Protein AF-A0A7X7X839-F1 (afdb_monomer_lite)

Radius of gyration: 22.7 Å; chains: 1; bounding box: 60×38×80 Å

Structure (mmCIF, N/CA/C/O backbone):
data_AF-A0A7X7X839-F1
#
_entry.id   AF-A0A7X7X839-F1
#
loop_
_atom_site.group_PDB
_atom_site.id
_atom_site.type_symbol
_atom_site.label_atom_id
_atom_site.label_alt_id
_atom_site.label_comp_id
_atom_site.label_asym_id
_atom_site.label_entity_id
_atom_site.label_seq_id
_atom_site.pdbx_PDB_ins_code
_atom_site.Cartn_x
_atom_site.Cartn_y
_atom_site.Cartn_z
_atom_site.occupancy
_atom_site.B_iso_or_equiv
_atom_site.auth_seq_id
_atom_site.auth_comp_id
_atom_site.auth_asym_id
_atom_site.auth_atom_id
_atom_site.pdbx_PDB_model_num
ATOM 1 N N . MET A 1 1 ? -21.151 21.985 55.158 1.00 54.56 1 MET A N 1
ATOM 2 C CA . MET A 1 1 ? -21.438 21.441 53.816 1.00 54.56 1 MET A CA 1
ATOM 3 C C . MET A 1 1 ? -21.707 19.957 53.987 1.00 54.56 1 MET A C 1
ATOM 5 O O . MET A 1 1 ? -20.803 19.282 54.466 1.00 54.56 1 MET A O 1
ATOM 9 N N . PRO A 1 2 ? -22.933 19.464 53.760 1.00 55.66 2 PRO A N 1
ATOM 10 C CA . PRO A 1 2 ? -23.197 18.037 53.874 1.00 55.66 2 PRO A CA 1
ATOM 11 C C . PRO A 1 2 ? -22.513 17.301 52.715 1.00 55.66 2 PRO A C 1
ATOM 13 O O . PRO A 1 2 ? -22.607 17.727 51.566 1.00 55.66 2 PRO A O 1
ATOM 16 N N . LEU A 1 3 ? -21.781 16.240 53.054 1.00 50.91 3 LEU A N 1
ATOM 17 C CA . LEU A 1 3 ? -21.187 15.308 52.102 1.00 50.91 3 LEU A CA 1
ATOM 18 C C . LEU A 1 3 ? -22.322 14.580 51.374 1.00 50.91 3 LEU A C 1
ATOM 20 O O . LEU A 1 3 ? -23.197 14.001 52.017 1.00 50.91 3 LEU A O 1
ATOM 24 N N . ASP A 1 4 ? -22.314 14.662 50.048 1.00 63.94 4 ASP A N 1
ATOM 25 C CA . ASP A 1 4 ? -23.234 13.957 49.161 1.00 63.94 4 ASP A CA 1
ATOM 26 C C . ASP A 1 4 ? -23.048 12.439 49.332 1.00 63.94 4 ASP A C 1
ATOM 28 O O . ASP A 1 4 ? -21.993 11.885 49.027 1.00 63.94 4 ASP A O 1
ATOM 32 N N . LEU A 1 5 ? -24.072 11.791 49.889 1.00 57.56 5 LEU A N 1
ATOM 33 C CA . LEU A 1 5 ? -24.164 10.347 50.120 1.00 57.56 5 LEU A CA 1
ATOM 34 C C . LEU A 1 5 ? -25.050 9.682 49.055 1.00 57.56 5 LEU A C 1
ATOM 36 O O . LEU A 1 5 ? -25.864 8.809 49.363 1.00 57.56 5 LEU A O 1
ATOM 40 N N . SER A 1 6 ? -24.915 10.096 47.795 1.00 64.06 6 SER A N 1
ATOM 41 C CA . SER A 1 6 ? -25.508 9.373 46.673 1.00 64.06 6 SER A CA 1
ATOM 42 C C . SER A 1 6 ? -24.949 7.937 46.616 1.00 64.06 6 SER A C 1
ATOM 44 O O . SER A 1 6 ? -23.733 7.744 46.705 1.00 64.06 6 SER A O 1
ATOM 46 N N . PRO A 1 7 ? -25.802 6.899 46.507 1.00 55.69 7 PRO A N 1
ATOM 47 C CA . PRO A 1 7 ? -25.351 5.516 46.553 1.00 55.69 7 PRO A CA 1
ATOM 48 C C . PRO A 1 7 ? -24.434 5.198 45.371 1.00 55.69 7 PRO A C 1
ATOM 50 O O . PRO A 1 7 ? -24.791 5.429 44.217 1.00 55.69 7 PRO A O 1
ATOM 53 N N . LEU A 1 8 ? -23.263 4.627 45.678 1.00 57.88 8 LEU A N 1
ATOM 54 C CA . LEU A 1 8 ? -22.338 4.047 44.705 1.00 57.88 8 LEU A CA 1
ATOM 55 C C . LEU A 1 8 ? -23.130 3.152 43.744 1.00 57.88 8 LEU A C 1
ATOM 57 O O . LEU A 1 8 ? -23.689 2.135 44.166 1.00 57.88 8 LEU A O 1
ATOM 61 N N . ILE A 1 9 ? -23.183 3.533 42.465 1.00 58.56 9 ILE A N 1
ATOM 62 C CA . ILE A 1 9 ? -23.700 2.675 41.399 1.00 58.56 9 ILE A CA 1
ATOM 63 C C . ILE A 1 9 ? -22.835 1.419 41.438 1.00 58.56 9 ILE A C 1
ATOM 65 O O . ILE A 1 9 ? -21.658 1.445 41.080 1.00 58.56 9 ILE A O 1
ATOM 69 N N . LYS A 1 10 ? -23.398 0.330 41.964 1.00 54.66 10 LYS A N 1
ATOM 70 C CA . LYS A 1 10 ? -22.720 -0.959 42.013 1.00 54.66 10 LYS A CA 1
ATOM 71 C C . LYS A 1 10 ? -22.498 -1.386 40.573 1.00 54.66 10 LYS A C 1
ATOM 73 O O . LYS A 1 10 ? -23.456 -1.729 39.879 1.00 54.66 10 LYS A O 1
ATOM 78 N N . TYR A 1 11 ? -21.242 -1.322 40.144 1.00 59.06 11 TYR A N 1
ATOM 79 C CA . TYR A 1 11 ? -20.774 -1.947 38.921 1.00 59.06 11 TYR A CA 1
ATOM 80 C C . TYR A 1 11 ? -21.232 -3.405 38.953 1.00 59.06 11 TYR A C 1
ATOM 82 O O . TYR A 1 11 ? -20.781 -4.188 39.789 1.00 59.06 11 TYR A O 1
ATOM 90 N N . HIS A 1 12 ? -22.211 -3.730 38.113 1.00 52.44 12 HIS A N 1
ATOM 91 C CA . HIS A 1 12 ? -22.583 -5.108 37.856 1.00 52.44 12 HIS A CA 1
ATOM 92 C C . HIS A 1 12 ? -21.631 -5.579 36.762 1.00 52.44 12 HIS A C 1
ATOM 94 O O . HIS A 1 12 ? -21.725 -5.053 35.649 1.00 52.44 12 HIS A O 1
ATOM 100 N N . PRO A 1 13 ? -20.690 -6.493 37.054 1.00 51.41 13 PRO A N 1
ATOM 101 C CA . PRO A 1 13 ? -19.889 -7.088 36.002 1.00 51.41 13 PRO A CA 1
ATOM 102 C C . PRO A 1 13 ? -20.858 -7.775 35.044 1.00 51.41 13 PRO A C 1
ATOM 104 O O . PRO A 1 13 ? -21.626 -8.656 35.439 1.00 51.41 13 PRO A O 1
ATOM 107 N N . VAL A 1 14 ? -20.870 -7.302 33.800 1.00 59.31 14 VAL A N 1
ATOM 108 C CA . VAL A 1 14 ? -21.517 -8.013 32.704 1.00 59.31 14 VAL A CA 1
ATOM 109 C C . VAL A 1 14 ? -20.825 -9.368 32.645 1.00 59.31 14 VAL A C 1
ATOM 111 O O . VAL A 1 14 ? -19.600 -9.438 32.596 1.00 59.31 14 VAL A O 1
ATOM 114 N N . THR A 1 15 ? -21.599 -10.442 32.754 1.00 54.00 15 THR A N 1
ATOM 115 C CA . THR A 1 15 ? -21.094 -11.796 32.546 1.00 54.00 15 THR A CA 1
ATOM 116 C C . THR A 1 15 ? -20.480 -11.857 31.152 1.00 54.00 15 THR A C 1
ATOM 118 O O . THR A 1 15 ? -21.190 -11.591 30.183 1.00 54.00 15 THR A O 1
ATOM 121 N N . ASP A 1 16 ? -19.180 -12.159 31.076 1.00 54.88 16 ASP A N 1
ATOM 122 C CA . ASP A 1 16 ? -18.426 -12.372 29.838 1.00 54.88 16 ASP A CA 1
ATOM 123 C C . ASP A 1 16 ? -19.060 -13.518 29.037 1.00 54.88 16 ASP A C 1
ATOM 125 O O . ASP A 1 16 ? -18.672 -14.682 29.131 1.00 54.88 16 ASP A O 1
ATOM 129 N N . GLU A 1 17 ? -20.065 -13.202 28.226 1.00 59.56 17 GLU A N 1
ATOM 130 C CA . GLU A 1 17 ? -20.264 -13.948 26.996 1.00 59.56 17 GLU A CA 1
ATOM 131 C C . GLU A 1 17 ? -19.048 -13.632 26.126 1.00 59.56 17 GLU A C 1
ATOM 133 O O . GLU A 1 17 ? -18.893 -12.501 25.660 1.00 59.56 17 GLU A O 1
ATOM 138 N N . VAL A 1 18 ? -18.155 -14.614 25.960 1.00 63.53 18 VAL A N 1
ATOM 139 C CA . VAL A 1 18 ? -16.979 -14.505 25.090 1.00 63.53 18 VAL A CA 1
ATOM 140 C C . VAL A 1 18 ? -17.478 -14.256 23.668 1.00 63.53 18 VAL A C 1
ATOM 142 O O . VAL A 1 18 ? -17.838 -15.176 22.937 1.00 63.53 18 VAL A O 1
ATOM 145 N N . ARG A 1 19 ? -17.573 -12.982 23.291 1.00 73.19 19 ARG A N 1
ATOM 146 C CA . ARG A 1 19 ? -17.833 -12.580 21.916 1.00 73.19 19 ARG A CA 1
ATOM 147 C C . ARG A 1 19 ? -16.554 -12.800 21.132 1.00 73.19 19 ARG A C 1
ATOM 149 O O . ARG A 1 19 ? -15.554 -12.140 21.398 1.00 73.19 19 ARG A O 1
ATOM 156 N N . GLU A 1 20 ? -16.618 -13.708 20.163 1.00 87.56 20 GLU A N 1
ATOM 157 C CA . GLU A 1 20 ? -15.553 -13.875 19.176 1.00 87.56 20 GLU A CA 1
ATOM 158 C C . GLU A 1 20 ? -15.241 -12.513 18.532 1.00 87.56 20 GLU A C 1
ATOM 160 O O . GLU A 1 20 ? -16.169 -11.808 18.100 1.00 87.56 20 GLU A O 1
ATOM 165 N N . PRO A 1 21 ? -13.963 -12.101 18.502 1.00 92.31 21 PRO A N 1
ATOM 166 C CA . PRO A 1 21 ? -13.587 -10.802 17.979 1.00 92.31 21 PRO A CA 1
ATOM 167 C C . PRO A 1 21 ? -13.901 -10.728 16.485 1.00 92.31 21 PRO A C 1
ATOM 169 O O . PRO A 1 21 ? -13.708 -11.676 15.723 1.00 92.31 21 PRO A O 1
ATOM 172 N N . ARG A 1 22 ? -14.389 -9.569 16.040 1.00 94.62 22 ARG A N 1
ATOM 173 C CA . ARG A 1 22 ? -14.695 -9.350 14.622 1.00 94.62 22 ARG A CA 1
ATOM 174 C C . ARG A 1 22 ? -13.386 -9.217 13.834 1.00 94.62 22 ARG A C 1
ATOM 176 O O . ARG A 1 22 ? -12.563 -8.382 14.207 1.00 94.62 22 ARG A O 1
ATOM 183 N N . PRO A 1 23 ? -13.173 -9.981 12.752 1.00 95.81 23 PRO A N 1
ATOM 184 C CA . PRO A 1 23 ? -11.930 -9.895 12.000 1.00 95.81 23 PRO A CA 1
ATOM 185 C C . PRO A 1 23 ? -11.829 -8.557 11.255 1.00 95.81 23 PRO A C 1
ATOM 187 O O . PRO A 1 23 ? -12.802 -8.089 10.661 1.00 95.81 23 PRO A O 1
ATOM 190 N N . VAL A 1 24 ? -10.636 -7.969 11.267 1.00 97.38 24 VAL A N 1
ATOM 191 C CA . VAL A 1 24 ? -10.226 -6.850 10.415 1.00 97.38 24 VAL A CA 1
ATOM 192 C C . VAL A 1 24 ? -9.053 -7.338 9.586 1.00 97.38 24 VAL A C 1
ATOM 194 O O . VAL A 1 24 ? -7.958 -7.517 10.111 1.00 97.38 24 VAL A O 1
ATOM 197 N N . LEU A 1 25 ? -9.285 -7.569 8.297 1.00 98.00 25 LEU A N 1
ATOM 198 C CA . LEU A 1 25 ? -8.236 -7.996 7.381 1.00 98.00 25 LEU A CA 1
ATOM 199 C C . LEU A 1 25 ? -7.561 -6.766 6.774 1.00 98.00 25 LEU A C 1
ATOM 201 O O . LEU A 1 25 ? -8.218 -5.990 6.082 1.00 98.00 25 LEU A O 1
ATOM 205 N N . VAL A 1 26 ? -6.259 -6.621 6.994 1.00 98.56 26 VAL A N 1
ATOM 206 C CA . VAL A 1 26 ? -5.409 -5.643 6.315 1.00 98.56 26 VAL A CA 1
ATOM 207 C C . VAL A 1 26 ? -4.483 -6.385 5.359 1.00 98.56 26 VAL A C 1
ATOM 209 O O . VAL A 1 26 ? -3.726 -7.266 5.762 1.00 98.56 26 VAL A O 1
ATOM 212 N N . GLU A 1 27 ? -4.538 -6.040 4.080 1.00 98.62 27 GLU A N 1
ATOM 213 C CA . GLU A 1 27 ? -3.692 -6.638 3.048 1.00 98.62 27 GLU A CA 1
ATOM 214 C C . GLU A 1 27 ? -2.742 -5.589 2.488 1.00 98.62 27 GLU A C 1
ATOM 216 O O . GLU A 1 27 ? -3.166 -4.502 2.097 1.00 98.62 27 GLU A O 1
ATOM 221 N N . TYR A 1 28 ? -1.467 -5.943 2.402 1.00 98.75 28 TYR A N 1
ATOM 222 C CA . TYR A 1 28 ? -0.435 -5.155 1.756 1.00 98.75 28 TYR A CA 1
ATOM 223 C C . TYR A 1 28 ? 0.028 -5.853 0.479 1.00 98.75 28 TYR A C 1
ATOM 225 O O . TYR A 1 28 ? 0.688 -6.892 0.522 1.00 98.75 28 TYR A O 1
ATOM 233 N N . LEU A 1 29 ? -0.358 -5.296 -0.666 1.00 98.69 29 LEU A N 1
ATOM 234 C CA . LEU A 1 29 ? -0.060 -5.808 -1.997 1.00 98.69 29 LEU A CA 1
ATOM 235 C C . LEU A 1 29 ? 1.106 -5.008 -2.582 1.00 98.69 29 LEU A C 1
ATOM 237 O O . LEU A 1 29 ? 1.024 -3.784 -2.696 1.00 98.69 29 LEU A O 1
ATOM 241 N N . TYR A 1 30 ? 2.182 -5.686 -2.976 1.00 98.62 30 TYR A N 1
ATOM 242 C CA . TYR A 1 30 ? 3.424 -5.022 -3.381 1.00 98.62 30 TYR A CA 1
ATOM 243 C C . TYR A 1 30 ? 4.148 -5.763 -4.507 1.00 98.62 30 TYR A C 1
ATOM 245 O O . TYR A 1 30 ? 3.976 -6.969 -4.682 1.00 98.62 30 TYR A O 1
ATOM 253 N N . LEU A 1 31 ? 4.994 -5.052 -5.255 1.00 98.25 31 LEU A N 1
ATOM 254 C CA . LEU A 1 31 ? 5.858 -5.648 -6.283 1.00 98.25 31 LEU A CA 1
ATOM 255 C C . LEU A 1 31 ? 7.187 -6.145 -5.713 1.00 98.25 31 LEU A C 1
ATOM 257 O O . LEU A 1 31 ? 7.654 -7.224 -6.085 1.00 98.25 31 LEU A O 1
ATOM 261 N N . ASP A 1 32 ? 7.800 -5.376 -4.813 1.00 98.00 32 ASP A N 1
ATOM 262 C CA . ASP A 1 32 ? 9.122 -5.696 -4.287 1.00 98.00 32 ASP A CA 1
ATOM 263 C C . ASP A 1 32 ? 9.391 -5.074 -2.909 1.00 98.00 32 ASP A C 1
ATOM 265 O O . ASP A 1 32 ? 9.074 -3.912 -2.699 1.00 98.00 32 ASP A O 1
ATOM 269 N N . LEU A 1 33 ? 9.995 -5.838 -1.993 1.00 98.00 33 LEU A N 1
ATOM 270 C CA . LEU A 1 33 ? 10.426 -5.380 -0.658 1.00 98.00 33 LEU A CA 1
ATOM 271 C C . LEU A 1 33 ? 11.929 -5.569 -0.425 1.00 98.00 33 LEU A C 1
ATOM 273 O O . LEU A 1 33 ? 12.385 -5.659 0.709 1.00 98.00 33 LEU A O 1
ATOM 277 N N . GLN A 1 34 ? 12.711 -5.694 -1.495 1.00 96.44 34 GLN A N 1
ATOM 278 C CA . GLN A 1 34 ? 14.160 -5.889 -1.394 1.00 96.44 34 GLN A CA 1
ATOM 279 C C . GLN A 1 34 ? 14.944 -4.680 -1.899 1.00 96.44 34 GLN A C 1
ATOM 281 O O . GLN A 1 34 ? 16.025 -4.389 -1.403 1.00 96.44 34 GLN A O 1
ATOM 286 N N . VAL A 1 35 ? 14.404 -3.996 -2.901 1.00 96.31 35 VAL A N 1
ATOM 287 C CA . VAL A 1 35 ? 15.058 -2.928 -3.654 1.00 96.31 35 VAL A CA 1
ATOM 288 C C . VAL A 1 35 ? 14.185 -1.681 -3.708 1.00 96.31 35 VAL A C 1
ATOM 290 O O . VAL A 1 35 ? 14.714 -0.581 -3.827 1.00 96.31 35 VAL A O 1
ATOM 293 N N . CYS A 1 36 ? 12.855 -1.814 -3.674 1.00 97.88 36 CYS A N 1
ATOM 294 C CA . CYS A 1 36 ? 11.999 -0.660 -3.910 1.00 97.88 36 CYS A CA 1
ATOM 295 C C . CYS A 1 36 ? 11.647 0.148 -2.664 1.00 97.88 36 CYS A C 1
ATOM 297 O O . CYS A 1 36 ? 10.696 -0.181 -1.958 1.00 97.88 36 CYS A O 1
ATOM 299 N N . ASP A 1 37 ? 12.343 1.274 -2.483 1.00 97.75 37 ASP A N 1
ATOM 300 C CA . ASP A 1 37 ? 12.202 2.197 -1.346 1.00 97.75 37 ASP A CA 1
ATOM 301 C C . ASP A 1 37 ? 10.754 2.607 -1.052 1.00 97.75 37 ASP A C 1
ATOM 303 O O . ASP A 1 37 ? 10.365 2.730 0.102 1.00 97.75 37 ASP A O 1
ATOM 307 N N . ARG A 1 38 ? 9.914 2.770 -2.081 1.00 98.00 38 ARG A N 1
ATOM 308 C CA . ARG A 1 38 ? 8.496 3.130 -1.899 1.00 98.00 38 ARG A CA 1
ATOM 309 C C . ARG A 1 38 ? 7.686 2.013 -1.258 1.00 98.00 38 ARG A C 1
ATOM 311 O O . ARG A 1 38 ? 6.839 2.269 -0.408 1.00 98.00 38 ARG A O 1
ATOM 318 N N . CYS A 1 39 ? 7.944 0.773 -1.663 1.00 98.50 39 CYS A N 1
ATOM 319 C CA . CYS A 1 39 ? 7.289 -0.390 -1.079 1.00 98.50 39 CYS A CA 1
ATOM 320 C C . CYS A 1 39 ? 7.862 -0.693 0.313 1.00 98.50 39 CYS A C 1
ATOM 322 O O . CYS A 1 39 ? 7.099 -0.983 1.226 1.00 98.50 39 CYS A O 1
ATOM 324 N N . ILE A 1 40 ? 9.177 -0.581 0.498 1.00 98.69 40 ILE A N 1
ATOM 325 C CA . ILE A 1 40 ? 9.823 -0.791 1.801 1.00 98.69 40 ILE A CA 1
ATOM 326 C C . ILE A 1 40 ? 9.343 0.270 2.797 1.00 98.69 40 ILE A C 1
ATOM 328 O O . ILE A 1 40 ? 8.785 -0.064 3.833 1.00 98.69 40 ILE A O 1
ATOM 332 N N . GLY A 1 41 ? 9.426 1.552 2.439 1.00 98.56 41 GLY A N 1
ATOM 333 C CA . GLY A 1 41 ? 8.975 2.640 3.305 1.00 98.56 41 GLY A CA 1
ATOM 334 C C . GLY A 1 41 ? 7.480 2.566 3.622 1.00 98.56 41 GLY A C 1
ATOM 335 O O . GLY A 1 41 ? 7.080 2.805 4.756 1.00 98.56 41 GLY A O 1
ATOM 336 N N . THR A 1 42 ? 6.633 2.184 2.657 1.00 98.62 42 THR A N 1
ATOM 337 C CA . THR A 1 42 ? 5.194 2.007 2.928 1.00 98.62 42 THR A CA 1
ATOM 338 C C . THR A 1 42 ? 4.933 0.837 3.877 1.00 98.62 42 THR A C 1
ATOM 340 O O . THR A 1 42 ? 4.064 0.949 4.739 1.00 98.62 42 THR A O 1
ATOM 343 N N . GLU A 1 43 ? 5.675 -0.267 3.742 1.00 98.75 43 GLU A N 1
ATOM 344 C CA . GLU A 1 43 ? 5.603 -1.397 4.672 1.00 98.75 43 GLU A CA 1
ATOM 345 C C . GLU A 1 43 ? 5.999 -0.964 6.086 1.00 98.75 43 GLU A C 1
ATOM 347 O O . GLU A 1 43 ? 5.254 -1.225 7.023 1.00 98.75 43 GLU A O 1
ATOM 352 N N . GLU A 1 44 ? 7.124 -0.265 6.240 1.00 98.75 44 GLU A N 1
ATOM 353 C CA . GLU A 1 44 ? 7.618 0.200 7.541 1.00 98.75 44 GLU A CA 1
ATOM 354 C C . GLU A 1 44 ? 6.601 1.107 8.246 1.00 98.75 44 GLU A C 1
ATOM 356 O O . GLU A 1 44 ? 6.275 0.898 9.418 1.00 98.75 44 GLU A O 1
ATOM 361 N N . VAL A 1 45 ? 6.044 2.084 7.520 1.00 98.75 45 VAL A N 1
ATOM 362 C CA . VAL A 1 45 ? 5.013 2.983 8.057 1.00 98.75 45 VAL A CA 1
ATOM 363 C C . VAL A 1 45 ? 3.751 2.201 8.427 1.00 98.75 45 VAL A C 1
ATOM 365 O O . VAL A 1 45 ? 3.172 2.439 9.490 1.00 98.75 45 VAL A O 1
ATOM 368 N N . LEU A 1 46 ? 3.310 1.268 7.577 1.00 98.75 46 LEU A N 1
ATOM 369 C CA . LEU A 1 46 ? 2.122 0.461 7.842 1.00 98.75 46 LEU A CA 1
ATOM 370 C C . LEU A 1 46 ? 2.315 -0.450 9.058 1.00 98.75 46 LEU A C 1
ATOM 372 O O . LEU A 1 46 ? 1.430 -0.502 9.909 1.00 98.75 46 LEU A O 1
ATOM 376 N N . ASP A 1 47 ? 3.460 -1.122 9.174 1.00 98.75 47 ASP A N 1
ATOM 377 C CA . ASP A 1 47 ? 3.804 -1.977 10.311 1.00 98.75 47 ASP A CA 1
ATOM 378 C C . ASP A 1 47 ? 3.778 -1.169 11.620 1.00 98.75 47 ASP A C 1
ATOM 380 O O . ASP A 1 47 ? 3.184 -1.600 12.614 1.00 98.75 47 ASP A O 1
ATOM 384 N N . GLU A 1 48 ? 4.340 0.045 11.614 1.00 98.75 48 GLU A N 1
ATOM 385 C CA . GLU A 1 48 ? 4.302 0.935 12.775 1.00 98.75 48 GLU A CA 1
ATOM 386 C C . GLU A 1 48 ? 2.867 1.361 13.124 1.00 98.75 48 GLU A C 1
ATOM 388 O O . GLU A 1 48 ? 2.470 1.307 14.292 1.00 98.75 48 GLU A O 1
ATOM 393 N N . VAL A 1 49 ? 2.060 1.746 12.132 1.00 98.69 49 VAL A N 1
ATOM 394 C CA . VAL A 1 49 ? 0.657 2.140 12.340 1.00 98.69 49 VAL A CA 1
ATOM 395 C C . VAL A 1 49 ? -0.158 0.975 12.895 1.00 98.69 49 VAL A C 1
ATOM 397 O O . VAL A 1 49 ? -0.862 1.142 13.892 1.00 98.69 49 VAL A O 1
ATOM 400 N N . LEU A 1 50 ? -0.038 -0.217 12.312 1.00 98.62 50 LEU A N 1
ATOM 401 C CA . LEU A 1 50 ? -0.760 -1.403 12.767 1.00 98.62 50 LEU A CA 1
ATOM 402 C C . LEU A 1 50 ? -0.351 -1.809 14.185 1.00 98.62 50 LEU A C 1
ATOM 404 O O . LEU A 1 50 ? -1.227 -2.153 14.973 1.00 98.62 50 LEU A O 1
ATOM 408 N N . SER A 1 51 ? 0.928 -1.673 14.557 1.00 98.50 51 SER A N 1
ATOM 409 C CA . SER A 1 51 ? 1.376 -1.934 15.934 1.00 98.50 51 SER A CA 1
ATOM 410 C C . SER A 1 51 ? 0.695 -1.027 16.973 1.00 98.50 51 SER A C 1
ATOM 412 O O . SER A 1 51 ? 0.440 -1.450 18.101 1.00 98.50 51 SER A O 1
ATOM 414 N N . LYS A 1 52 ? 0.353 0.212 16.588 1.00 98.44 52 LYS A N 1
ATOM 415 C CA . LYS A 1 52 ? -0.366 1.177 17.435 1.00 98.44 52 LYS A CA 1
ATOM 416 C C . LYS A 1 52 ? -1.878 0.938 17.426 1.00 98.44 52 LYS A C 1
ATOM 418 O O . LYS A 1 52 ? -2.538 1.184 18.435 1.00 98.44 52 LYS A O 1
ATOM 423 N N . LEU A 1 53 ? -2.433 0.480 16.302 1.00 98.00 53 LEU A N 1
ATOM 424 C CA . LEU A 1 53 ? -3.870 0.247 16.142 1.00 98.00 53 LEU A CA 1
ATOM 425 C C . LEU A 1 53 ? -4.339 -1.097 16.702 1.00 98.00 53 LEU A C 1
ATOM 427 O O . LEU A 1 53 ? -5.460 -1.158 17.195 1.00 98.00 53 LEU A O 1
ATOM 431 N N . ASP A 1 54 ? -3.520 -2.148 16.668 1.00 98.00 54 ASP A N 1
ATOM 432 C CA . ASP A 1 54 ? -3.882 -3.478 17.175 1.00 98.00 54 ASP A CA 1
ATOM 433 C C . ASP A 1 54 ? -4.463 -3.451 18.607 1.00 98.00 54 ASP A C 1
ATOM 435 O O . ASP A 1 54 ? -5.600 -3.896 18.784 1.00 98.00 54 ASP A O 1
ATOM 439 N N . PRO A 1 55 ? -3.822 -2.829 19.622 1.00 97.69 55 PRO A N 1
ATOM 440 C CA . PRO A 1 55 ? -4.414 -2.758 20.962 1.00 97.69 55 PRO A CA 1
ATOM 441 C C . PRO A 1 55 ? -5.734 -1.969 21.004 1.00 97.69 55 PRO A C 1
ATOM 443 O O . PRO A 1 55 ? -6.621 -2.285 21.798 1.00 97.69 55 PRO A O 1
ATOM 446 N N . VAL A 1 56 ? -5.901 -0.959 20.143 1.00 95.88 56 VAL A N 1
ATOM 447 C CA . VAL A 1 56 ? -7.144 -0.173 20.043 1.00 95.88 56 VAL A CA 1
ATOM 448 C C . VAL A 1 56 ? -8.268 -1.012 19.428 1.00 95.88 56 VAL A C 1
ATOM 450 O O . VAL A 1 56 ? -9.405 -0.977 19.901 1.00 95.88 56 VAL A O 1
ATOM 453 N N . LEU A 1 57 ? -7.953 -1.794 18.396 1.00 96.56 57 LEU A N 1
ATOM 454 C CA . LEU A 1 57 ? -8.886 -2.696 17.727 1.00 96.56 57 LEU A CA 1
ATOM 455 C C . LEU A 1 57 ? -9.314 -3.838 18.653 1.00 96.56 57 LEU A C 1
ATOM 457 O O . LEU A 1 57 ? -10.513 -4.105 18.764 1.00 96.56 57 LEU A O 1
ATOM 461 N N 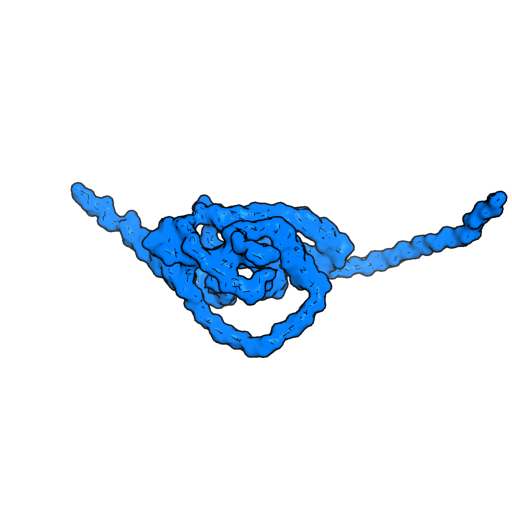. GLN A 1 58 ? -8.370 -4.437 19.382 1.00 96.62 58 GLN A N 1
ATOM 462 C CA . GLN A 1 58 ? -8.648 -5.459 20.393 1.00 96.62 58 GLN A CA 1
ATOM 463 C C . GLN A 1 58 ? -9.580 -4.932 21.486 1.00 96.62 58 GLN A C 1
ATOM 465 O O . GLN A 1 58 ? -10.583 -5.574 21.801 1.00 96.62 58 GLN A O 1
ATOM 470 N N . LEU A 1 59 ? -9.323 -3.721 21.999 1.00 95.75 59 LEU A N 1
ATOM 471 C CA . LEU A 1 59 ? -10.199 -3.068 22.977 1.00 95.75 59 LEU A CA 1
ATOM 472 C C . LEU A 1 59 ? -11.624 -2.852 22.437 1.00 95.75 59 LEU A C 1
ATOM 474 O O . LEU A 1 59 ? -12.595 -2.933 23.187 1.00 95.75 59 LEU A O 1
ATOM 478 N N . ALA A 1 60 ? -11.763 -2.605 21.134 1.00 94.44 60 ALA A N 1
ATOM 479 C CA . ALA A 1 60 ? -13.048 -2.446 20.454 1.00 94.44 60 ALA A CA 1
ATOM 480 C C . ALA A 1 60 ? -13.707 -3.782 20.024 1.00 94.44 60 ALA A C 1
ATOM 482 O O . ALA A 1 60 ? -14.740 -3.774 19.339 1.00 94.44 60 ALA A O 1
ATOM 483 N N . GLY A 1 61 ? -13.141 -4.928 20.421 1.00 95.81 61 GLY A N 1
ATOM 484 C CA . GLY A 1 61 ? -13.661 -6.261 20.110 1.00 95.81 61 GLY A CA 1
ATOM 485 C C . GLY A 1 61 ? -13.407 -6.703 18.665 1.00 95.81 61 GLY A C 1
ATOM 486 O O . GLY A 1 61 ? -14.253 -7.383 18.073 1.00 95.81 61 GLY A O 1
ATOM 487 N N . TYR A 1 62 ? -12.286 -6.281 18.080 1.00 96.81 62 TYR A N 1
ATOM 488 C CA . TYR A 1 62 ? -11.811 -6.717 16.768 1.00 96.81 62 TYR A CA 1
ATOM 489 C C . TYR A 1 62 ? -10.492 -7.487 16.878 1.00 96.81 62 TYR A C 1
ATOM 491 O O . TYR A 1 62 ? -9.727 -7.293 17.817 1.00 96.81 62 TYR A O 1
ATOM 499 N N . ALA A 1 63 ? -10.214 -8.334 15.890 1.00 97.19 63 ALA A N 1
ATOM 500 C CA . ALA A 1 63 ? -8.937 -9.022 15.731 1.00 97.19 63 ALA A CA 1
ATOM 501 C C . ALA A 1 63 ? -8.314 -8.626 14.390 1.00 97.19 63 ALA A C 1
ATOM 503 O O . ALA A 1 63 ? -8.929 -8.829 13.341 1.00 97.19 63 ALA A O 1
ATOM 504 N N . LEU A 1 64 ? -7.114 -8.050 14.431 1.00 97.94 64 LEU A N 1
ATOM 505 C CA . LEU A 1 64 ? -6.365 -7.665 13.242 1.00 97.94 64 LEU A CA 1
ATOM 506 C C . LEU A 1 64 ? -5.695 -8.900 12.612 1.00 97.94 64 LEU A C 1
ATOM 508 O O . LEU A 1 64 ? -4.944 -9.610 13.274 1.00 97.94 64 LEU A O 1
ATOM 512 N N . ASP A 1 65 ? -5.942 -9.130 11.324 1.00 98.25 65 ASP A N 1
ATOM 513 C CA . ASP A 1 65 ? -5.204 -10.077 10.482 1.00 98.25 65 ASP A CA 1
ATOM 514 C C . ASP A 1 65 ? -4.464 -9.271 9.416 1.00 98.25 65 ASP A C 1
ATOM 516 O O . ASP A 1 65 ? -5.090 -8.566 8.624 1.00 98.25 65 ASP A O 1
ATOM 520 N N . TYR A 1 66 ? -3.137 -9.340 9.415 1.00 98.50 66 TYR A N 1
ATOM 521 C CA . TYR A 1 66 ? -2.296 -8.563 8.515 1.00 98.50 66 TYR A CA 1
ATOM 522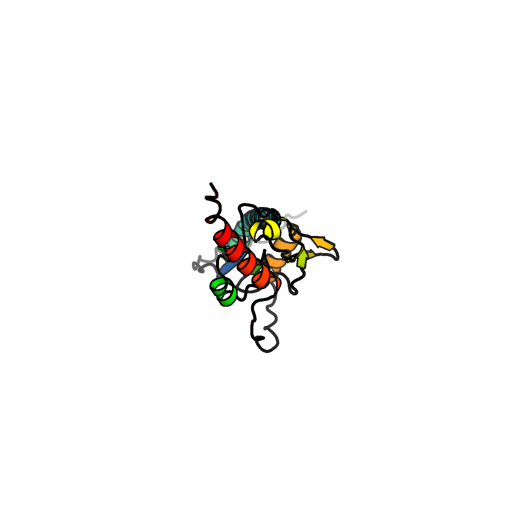 C C . TYR A 1 66 ? -1.509 -9.477 7.578 1.00 98.50 66 TYR A C 1
ATOM 524 O O . TYR A 1 66 ? -0.742 -10.336 8.018 1.00 98.50 66 TYR A O 1
ATOM 532 N N . ARG A 1 67 ? -1.691 -9.283 6.268 1.00 98.56 67 ARG A N 1
ATOM 533 C CA . ARG A 1 67 ? -1.109 -10.137 5.227 1.00 98.56 67 ARG A CA 1
ATOM 534 C C . ARG A 1 67 ? -0.331 -9.324 4.210 1.00 98.56 67 ARG A C 1
ATOM 536 O O . ARG A 1 67 ? -0.862 -8.401 3.602 1.00 98.56 67 ARG A O 1
ATOM 543 N N . LYS A 1 68 ? 0.909 -9.735 3.961 1.00 98.62 68 LYS A N 1
ATOM 544 C CA . LYS A 1 68 ? 1.772 -9.186 2.912 1.00 98.62 68 LYS A CA 1
ATOM 545 C C . LYS A 1 68 ? 1.739 -10.131 1.714 1.00 98.62 68 LYS A C 1
ATOM 547 O O . LYS A 1 68 ? 2.003 -11.323 1.858 1.00 98.62 68 LYS A O 1
ATOM 552 N N . ILE A 1 69 ? 1.389 -9.615 0.539 1.00 98.56 69 ILE A N 1
ATOM 553 C CA . ILE A 1 69 ? 1.193 -10.409 -0.675 1.00 98.56 69 ILE A CA 1
ATOM 554 C C . ILE A 1 69 ? 2.030 -9.805 -1.799 1.00 98.56 69 ILE A C 1
ATOM 556 O O . ILE A 1 69 ? 1.684 -8.773 -2.377 1.00 98.56 69 ILE A O 1
ATOM 560 N N . LYS A 1 70 ? 3.131 -10.482 -2.132 1.00 98.44 70 LYS A N 1
ATOM 561 C CA . LYS A 1 70 ? 3.942 -10.115 -3.289 1.00 98.44 70 LYS A CA 1
ATOM 562 C C . LYS A 1 70 ? 3.186 -10.460 -4.563 1.00 98.44 70 LYS A C 1
ATOM 564 O O . LYS A 1 70 ? 2.886 -11.627 -4.807 1.00 98.44 70 LYS A O 1
ATOM 569 N N . MET A 1 71 ? 2.933 -9.465 -5.398 1.00 98.19 71 MET A N 1
ATOM 570 C CA . MET A 1 71 ? 2.363 -9.623 -6.732 1.00 98.19 71 MET A CA 1
ATOM 571 C C . MET A 1 71 ? 3.455 -10.149 -7.672 1.00 98.19 71 MET A C 1
ATOM 573 O O . MET A 1 71 ? 4.009 -9.434 -8.498 1.00 98.19 71 MET A O 1
ATOM 577 N N . GLU A 1 72 ? 3.851 -11.407 -7.465 1.00 95.81 72 GLU A N 1
ATOM 578 C CA . GLU A 1 72 ? 4.998 -12.010 -8.150 1.00 95.81 72 GLU A CA 1
ATOM 579 C C . GLU A 1 72 ? 4.726 -12.231 -9.644 1.00 95.81 72 GLU A C 1
ATOM 581 O O . GLU A 1 72 ? 5.639 -12.102 -10.462 1.00 95.81 72 GLU A O 1
ATOM 586 N N . THR A 1 73 ? 3.476 -12.549 -9.997 1.00 96.38 73 THR A N 1
ATOM 587 C CA . THR A 1 73 ? 3.066 -12.912 -11.356 1.00 96.38 73 THR A CA 1
ATOM 588 C C . THR A 1 73 ? 1.883 -12.084 -11.845 1.00 96.38 73 THR A C 1
ATOM 590 O O . THR A 1 73 ? 1.054 -11.604 -11.068 1.00 96.38 73 THR A O 1
ATOM 593 N N . VAL A 1 74 ? 1.763 -11.990 -13.171 1.00 96.75 74 VAL A N 1
ATOM 594 C CA . VAL A 1 74 ? 0.637 -11.332 -13.844 1.00 96.75 74 VAL A CA 1
ATOM 595 C C . VAL A 1 74 ? -0.702 -11.961 -13.444 1.00 96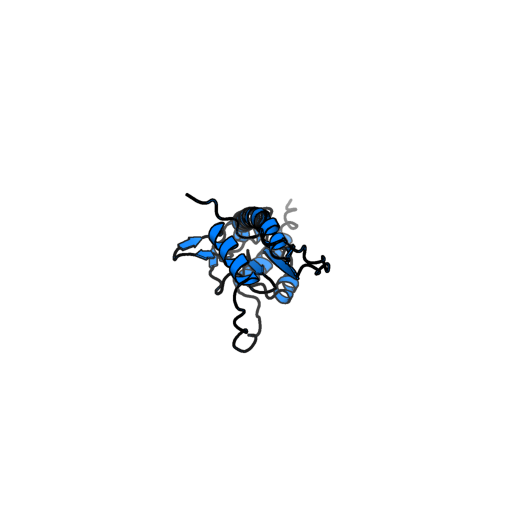.75 74 VAL A C 1
ATOM 597 O O . VAL A 1 74 ? -1.675 -11.251 -13.203 1.00 96.75 74 VAL A O 1
ATOM 600 N N . ASP A 1 75 ? -0.764 -13.290 -13.356 1.00 96.88 75 ASP A N 1
ATOM 601 C CA . ASP A 1 75 ? -2.003 -13.996 -13.018 1.00 96.88 75 ASP A CA 1
ATOM 602 C C . ASP A 1 75 ? -2.435 -13.729 -11.576 1.00 96.88 75 ASP A C 1
ATOM 604 O O . ASP A 1 75 ? -3.625 -13.547 -11.316 1.00 96.88 75 ASP A O 1
ATOM 608 N N . LEU A 1 76 ? -1.473 -13.599 -10.656 1.00 97.25 76 LEU A N 1
ATOM 609 C CA . LEU A 1 76 ? -1.751 -13.187 -9.285 1.00 97.25 76 LEU A CA 1
ATOM 610 C C . LEU A 1 76 ? -2.263 -11.741 -9.236 1.00 97.25 76 LEU A C 1
ATOM 612 O O . LEU A 1 76 ? -3.280 -11.476 -8.598 1.00 97.25 76 LEU A O 1
ATOM 616 N N . ALA A 1 77 ? -1.635 -10.817 -9.973 1.00 97.00 77 ALA A N 1
ATOM 617 C CA . ALA A 1 77 ? -2.118 -9.439 -10.076 1.00 97.00 77 ALA A CA 1
ATOM 618 C C . ALA A 1 77 ? -3.556 -9.369 -10.617 1.00 97.00 77 ALA A C 1
ATOM 620 O O . ALA A 1 77 ? -4.376 -8.623 -10.082 1.00 97.00 77 ALA A O 1
ATOM 621 N N . ARG A 1 78 ? -3.902 -10.200 -11.611 1.00 95.88 78 ARG A N 1
ATOM 622 C CA . ARG A 1 78 ? -5.278 -10.320 -12.121 1.00 95.88 78 ARG A CA 1
ATOM 623 C C . ARG A 1 78 ? -6.242 -10.868 -11.077 1.00 95.88 78 ARG A C 1
ATOM 625 O O . ARG A 1 78 ? -7.317 -10.300 -10.899 1.00 95.88 78 ARG A O 1
ATOM 632 N N . GLN A 1 79 ? -5.863 -11.938 -10.377 1.00 95.50 79 GLN A N 1
ATOM 633 C CA . GLN A 1 79 ? -6.682 -12.544 -9.326 1.00 95.50 79 GLN A CA 1
ATOM 634 C C . GLN A 1 79 ? -7.023 -11.531 -8.228 1.00 95.50 79 GLN A C 1
ATOM 636 O O . GLN A 1 79 ? -8.163 -11.472 -7.773 1.00 95.50 79 GLN A O 1
ATOM 641 N N . TYR A 1 80 ? -6.050 -10.709 -7.839 1.00 95.81 80 TYR A N 1
ATOM 642 C CA . TYR A 1 80 ? -6.231 -9.683 -6.818 1.00 95.81 80 TYR A CA 1
ATOM 643 C C . TYR A 1 80 ? -6.777 -8.363 -7.370 1.00 95.81 80 TYR A C 1
ATOM 645 O O . TYR A 1 80 ? -6.967 -7.435 -6.583 1.00 95.81 80 TYR A O 1
ATOM 653 N N . ARG A 1 81 ? -7.040 -8.242 -8.680 1.00 95.25 81 ARG A N 1
ATOM 654 C CA . ARG A 1 81 ? -7.386 -6.968 -9.338 1.00 95.25 81 ARG A CA 1
ATOM 655 C C . ARG A 1 81 ? -6.431 -5.846 -8.908 1.00 95.25 81 ARG A C 1
ATOM 657 O O . ARG A 1 81 ? -6.854 -4.791 -8.447 1.00 95.25 81 ARG A O 1
ATOM 664 N N . PHE A 1 82 ? -5.135 -6.139 -8.910 1.00 96.31 82 PHE A N 1
ATOM 665 C CA . PHE A 1 82 ? -4.095 -5.227 -8.450 1.00 96.31 82 PHE A CA 1
ATOM 666 C C . PHE A 1 82 ? -3.920 -4.103 -9.470 1.00 96.31 82 PHE A C 1
ATOM 668 O O . PHE A 1 82 ? -3.744 -4.377 -10.657 1.00 96.31 82 PHE A O 1
ATOM 675 N N . GLU A 1 83 ? -4.014 -2.854 -9.022 1.00 95.69 83 GLU A N 1
ATOM 676 C CA . GLU A 1 83 ? -3.934 -1.694 -9.915 1.00 95.69 83 GLU A CA 1
ATOM 677 C C . GLU A 1 83 ? -2.543 -1.067 -9.908 1.00 95.69 83 GLU A C 1
ATOM 679 O O . GLU A 1 83 ? -1.992 -0.771 -10.963 1.00 95.69 83 GLU A O 1
ATOM 684 N N . SER A 1 84 ? -1.940 -0.900 -8.730 1.00 97.19 84 SER A N 1
ATOM 685 C CA . SER A 1 84 ? -0.620 -0.284 -8.617 1.00 97.19 84 SER A CA 1
ATOM 686 C C . SER A 1 84 ? 0.071 -0.626 -7.305 1.00 97.19 84 SER A C 1
ATOM 688 O O . SER A 1 84 ? -0.575 -0.916 -6.300 1.00 97.19 84 SER A O 1
ATOM 690 N N . SER A 1 85 ? 1.400 -0.586 -7.299 1.00 97.31 85 SER A N 1
ATOM 691 C CA . SER A 1 85 ? 2.207 -0.841 -6.106 1.00 97.31 85 SER A CA 1
ATOM 692 C C . SER A 1 85 ? 2.686 0.450 -5.465 1.00 97.31 85 SER A C 1
ATOM 694 O O . SER A 1 85 ? 3.105 1.342 -6.199 1.00 97.31 85 SER A O 1
ATOM 696 N N . PRO A 1 86 ? 2.771 0.520 -4.129 1.00 98.06 86 PRO A N 1
ATOM 697 C CA . PRO A 1 86 ? 2.160 -0.405 -3.167 1.00 98.06 86 PRO A CA 1
ATOM 698 C C . PRO A 1 86 ? 0.644 -0.175 -3.025 1.00 98.06 86 PRO A C 1
ATOM 700 O O . PRO A 1 86 ? 0.175 0.931 -3.247 1.00 98.06 86 PRO A O 1
ATOM 703 N N . THR A 1 87 ? -0.139 -1.182 -2.629 1.00 98.19 87 THR A N 1
ATOM 704 C CA . THR A 1 87 ? -1.578 -1.033 -2.319 1.00 98.19 87 THR A CA 1
ATOM 70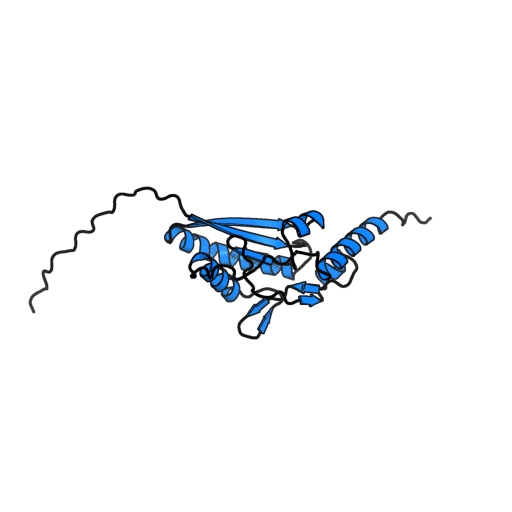5 C C . THR A 1 87 ? -1.889 -1.596 -0.939 1.00 98.19 87 THR A C 1
ATOM 707 O O . THR A 1 87 ? -1.455 -2.695 -0.602 1.00 98.19 87 THR A O 1
ATOM 710 N N . ILE A 1 88 ? -2.692 -0.867 -0.164 1.00 98.38 88 ILE A N 1
ATOM 711 C CA . ILE A 1 88 ? -3.178 -1.297 1.149 1.00 98.38 88 ILE A CA 1
ATOM 712 C C . ILE A 1 88 ? -4.691 -1.460 1.061 1.00 98.38 88 ILE A C 1
ATOM 714 O O . ILE A 1 88 ? -5.391 -0.559 0.596 1.00 98.38 88 ILE A O 1
ATOM 718 N N . ARG A 1 89 ? -5.204 -2.605 1.509 1.00 97.44 89 ARG A N 1
ATOM 719 C CA . ARG A 1 89 ? -6.641 -2.870 1.582 1.00 97.44 89 ARG A CA 1
ATOM 720 C C . ARG A 1 89 ? -7.063 -3.170 3.002 1.00 97.44 89 ARG A C 1
ATOM 722 O O . ARG A 1 89 ? -6.351 -3.857 3.722 1.00 97.44 89 ARG A O 1
ATOM 729 N N . VAL A 1 90 ? -8.252 -2.712 3.369 1.00 97.06 90 VAL A N 1
ATOM 730 C CA . VAL A 1 90 ? -8.920 -3.062 4.621 1.00 97.06 90 VAL A CA 1
ATOM 731 C C . VAL A 1 90 ? -10.248 -3.719 4.276 1.00 97.06 90 VAL A C 1
ATOM 733 O O . VAL A 1 90 ? -11.088 -3.129 3.597 1.00 97.06 90 VAL A O 1
ATOM 736 N N . ASN A 1 91 ? -10.429 -4.968 4.704 1.00 94.94 91 ASN A N 1
ATOM 737 C CA . ASN A 1 91 ? -11.594 -5.799 4.391 1.00 94.94 91 ASN A CA 1
ATOM 738 C C . ASN A 1 91 ? -11.898 -5.848 2.880 1.00 94.94 91 ASN A C 1
ATOM 740 O O . ASN A 1 91 ? -13.043 -5.698 2.449 1.00 94.94 91 ASN A O 1
ATOM 744 N N . GLY A 1 92 ? -10.846 -6.013 2.070 1.00 92.44 92 GLY A N 1
ATOM 745 C CA . GLY A 1 92 ? -10.922 -6.092 0.608 1.00 92.44 92 GLY A CA 1
ATOM 746 C C . GLY A 1 92 ? -11.121 -4.753 -0.112 1.00 92.44 92 GLY A C 1
ATOM 747 O O . GLY A 1 92 ? -11.181 -4.738 -1.340 1.00 92.44 92 GLY A O 1
ATOM 748 N N . ARG A 1 93 ? -11.206 -3.628 0.611 1.00 91.62 93 ARG A N 1
ATOM 749 C CA . ARG A 1 93 ? -11.344 -2.284 0.029 1.00 91.62 93 ARG A CA 1
ATOM 750 C C . ARG A 1 93 ? -10.024 -1.545 0.071 1.00 91.62 93 ARG A C 1
ATOM 752 O O . ARG A 1 93 ? -9.401 -1.478 1.124 1.00 91.62 93 ARG A O 1
ATOM 759 N N . ASP A 1 94 ? -9.625 -0.981 -1.059 1.00 94.19 94 ASP A N 1
ATOM 760 C CA . ASP A 1 94 ? -8.469 -0.093 -1.126 1.00 94.19 94 ASP A CA 1
ATOM 761 C C . ASP A 1 94 ? -8.682 1.144 -0.237 1.00 94.19 94 ASP A C 1
ATOM 763 O O . ASP A 1 94 ? -9.778 1.710 -0.206 1.00 94.19 94 ASP A O 1
ATOM 767 N N . ILE A 1 95 ? -7.651 1.534 0.516 1.00 92.81 95 ILE A N 1
ATOM 768 C CA . ILE A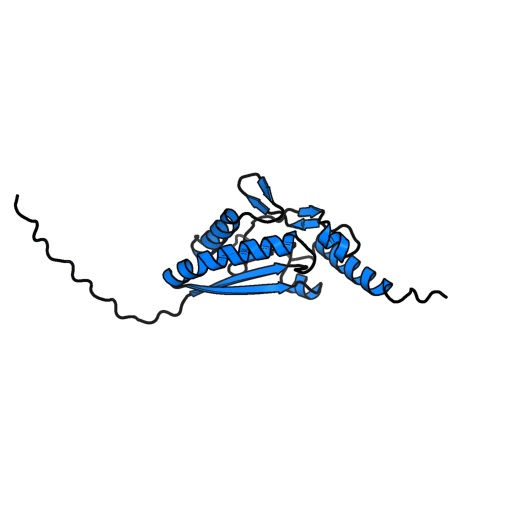 1 95 ? -7.700 2.700 1.405 1.00 92.81 95 ILE A CA 1
ATOM 769 C C . ILE A 1 95 ? -7.631 4.035 0.657 1.00 92.81 95 ILE A C 1
ATOM 771 O O . ILE A 1 95 ? -7.963 5.063 1.246 1.00 92.81 95 ILE A O 1
ATOM 775 N N . CYS A 1 96 ? -7.212 4.052 -0.616 1.00 86.50 96 CYS A N 1
ATOM 776 C CA . CYS A 1 96 ? -7.357 5.243 -1.454 1.00 86.50 96 CYS A CA 1
ATOM 777 C C . CYS A 1 96 ? -8.446 5.037 -2.501 1.00 86.50 96 CYS A C 1
ATOM 779 O O . CYS A 1 96 ? -8.568 3.979 -3.111 1.00 86.50 96 CYS A O 1
ATOM 781 N N . PHE A 1 97 ? -9.221 6.096 -2.722 1.00 73.69 97 PHE A N 1
ATOM 782 C CA . 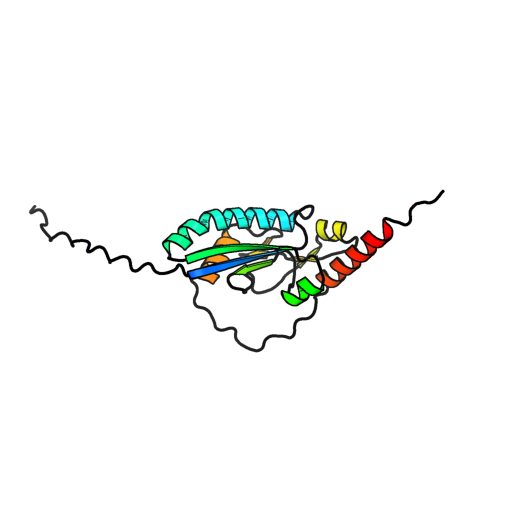PHE A 1 97 ? -10.355 6.083 -3.639 1.00 73.69 97 PHE A CA 1
ATOM 783 C C . PHE A 1 97 ? -9.931 6.063 -5.114 1.00 73.69 97 PHE A C 1
ATOM 785 O O . PHE A 1 97 ? -10.554 5.382 -5.921 1.00 73.69 97 PHE A O 1
ATOM 792 N N . ASN A 1 98 ? -8.861 6.789 -5.454 1.00 84.25 98 ASN A N 1
ATOM 793 C CA . ASN A 1 98 ? -8.301 6.853 -6.800 1.00 84.25 98 ASN A CA 1
ATOM 794 C C . ASN A 1 98 ? -6.822 6.468 -6.771 1.00 84.25 98 ASN A C 1
ATOM 796 O O . ASN A 1 98 ? -6.080 6.897 -5.887 1.00 84.25 98 ASN A O 1
ATOM 800 N N . VAL A 1 99 ? -6.393 5.716 -7.783 1.00 91.25 99 VAL A N 1
ATOM 801 C CA . VAL A 1 99 ? -4.976 5.455 -8.037 1.00 91.25 99 VAL A CA 1
ATOM 802 C C . VAL A 1 99 ? -4.389 6.640 -8.796 1.00 91.25 99 VAL A C 1
ATOM 804 O O . VAL A 1 99 ? -4.925 7.065 -9.820 1.00 91.25 99 VAL A O 1
ATOM 807 N N . GLN A 1 100 ? -3.298 7.185 -8.269 1.00 94.50 100 GLN A N 1
ATOM 808 C CA . GLN A 1 100 ? -2.426 8.148 -8.936 1.00 94.50 100 GLN A CA 1
ATOM 809 C C . GLN A 1 100 ? -1.025 7.550 -8.987 1.00 94.50 100 GLN A C 1
ATOM 811 O O . GLN A 1 100 ? -0.644 6.799 -8.087 1.00 94.50 100 GLN A O 1
ATOM 816 N N . GLU A 1 101 ? -0.259 7.866 -10.026 1.00 97.00 101 GLU A N 1
ATOM 817 C CA . GLU A 1 101 ? 1.038 7.237 -10.268 1.00 97.00 101 GLU A CA 1
ATOM 818 C C . GLU A 1 101 ? 2.076 8.246 -10.746 1.00 97.00 101 GLU A C 1
ATOM 820 O O . GLU A 1 101 ? 1.752 9.251 -11.380 1.00 97.00 101 GLU A O 1
ATOM 825 N N . ASN A 1 102 ? 3.338 7.959 -10.446 1.00 96.94 102 ASN A N 1
ATOM 826 C CA . ASN A 1 102 ? 4.483 8.673 -10.993 1.00 96.94 102 ASN A CA 1
ATOM 827 C C . ASN A 1 102 ? 5.652 7.698 -11.249 1.00 96.94 102 ASN A C 1
ATOM 829 O O . ASN A 1 102 ? 5.661 6.595 -10.679 1.00 96.94 102 ASN A O 1
ATOM 833 N N . PRO A 1 103 ? 6.652 8.096 -12.058 1.00 97.38 103 PRO A N 1
ATOM 834 C CA . PRO A 1 103 ? 7.799 7.250 -12.359 1.00 97.38 103 PRO A CA 1
ATOM 835 C C . PRO A 1 103 ? 8.514 6.751 -11.109 1.00 97.38 103 PRO A C 1
ATOM 837 O O . PRO A 1 103 ? 8.843 7.507 -10.196 1.00 97.38 103 PRO A O 1
ATOM 840 N N . CYS A 1 104 ? 8.791 5.452 -11.086 1.00 97.19 104 CYS A N 1
ATOM 841 C CA . CYS A 1 104 ? 9.415 4.772 -9.968 1.00 97.19 104 CYS A CA 1
ATOM 842 C C . CYS A 1 104 ? 10.779 4.221 -10.368 1.00 97.19 104 CYS A C 1
ATOM 844 O O . CYS A 1 104 ? 10.880 3.202 -11.056 1.00 97.19 104 CYS A O 1
ATOM 846 N N . ASN A 1 105 ? 11.846 4.863 -9.893 1.00 94.75 105 ASN A N 1
ATOM 847 C CA . ASN A 1 105 ? 13.213 4.475 -10.245 1.00 94.75 105 ASN A CA 1
ATOM 848 C C . ASN A 1 105 ? 13.537 3.028 -9.836 1.00 94.75 105 ASN A C 1
ATOM 850 O O . ASN A 1 105 ? 14.142 2.298 -10.620 1.00 94.75 105 ASN A O 1
ATOM 854 N N . CYS A 1 106 ? 13.085 2.575 -8.660 1.00 94.44 106 CYS A N 1
ATOM 855 C CA . CYS A 1 106 ? 13.333 1.207 -8.199 1.00 94.44 106 CYS A CA 1
ATOM 856 C C . CYS A 1 106 ? 12.627 0.149 -9.049 1.00 94.44 106 CYS A C 1
ATOM 858 O O . CYS A 1 106 ? 13.279 -0.765 -9.551 1.00 94.44 106 CYS A O 1
ATOM 860 N N . CYS A 1 107 ? 11.315 0.278 -9.270 1.00 94.50 107 CYS A N 1
ATOM 861 C CA . CYS A 1 107 ? 10.580 -0.665 -10.122 1.00 94.50 107 CYS A CA 1
ATOM 862 C C . CYS A 1 107 ? 11.060 -0.619 -11.575 1.00 94.50 107 CYS A C 1
ATOM 864 O O . CYS A 1 107 ? 11.081 -1.652 -12.255 1.00 94.50 107 CYS A O 1
ATOM 866 N N . SER A 1 108 ? 11.526 0.547 -12.024 1.00 95.31 108 SER A N 1
ATOM 867 C CA . SER A 1 108 ? 12.132 0.679 -13.342 1.00 95.31 108 SER A CA 1
ATOM 868 C C . SER A 1 108 ? 13.466 -0.060 -13.441 1.00 95.31 108 SER A C 1
ATOM 870 O O . SER A 1 108 ? 13.719 -0.764 -14.413 1.00 95.31 108 SER A O 1
ATOM 872 N N . ALA A 1 109 ? 14.306 0.014 -12.406 1.00 93.12 109 ALA A N 1
ATOM 873 C CA . ALA A 1 109 ? 15.554 -0.741 -12.342 1.00 93.12 109 ALA A CA 1
ATOM 874 C C . ALA A 1 109 ? 15.315 -2.257 -12.243 1.00 93.12 109 ALA A C 1
ATOM 876 O O . ALA A 1 109 ? 16.023 -3.031 -12.893 1.00 93.12 109 ALA A O 1
ATOM 877 N N . ILE A 1 110 ? 14.311 -2.691 -11.472 1.00 92.38 110 ILE A N 1
ATOM 878 C CA . ILE A 1 110 ? 13.928 -4.106 -11.329 1.00 92.38 110 ILE A CA 1
ATOM 879 C C . ILE A 1 110 ? 13.509 -4.685 -12.683 1.00 92.38 110 ILE A C 1
ATOM 881 O O . ILE A 1 110 ? 14.039 -5.716 -13.096 1.00 92.38 110 ILE A O 1
ATOM 885 N N . SER A 1 111 ? 12.599 -4.007 -13.384 1.00 93.69 111 SER A N 1
ATOM 886 C CA . SER A 1 111 ? 12.053 -4.467 -14.665 1.00 93.69 111 SER A CA 1
ATOM 887 C C . SER A 1 111 ? 12.952 -4.155 -15.868 1.00 93.69 111 SER A C 1
ATOM 889 O O . SER A 1 111 ? 12.832 -4.792 -16.903 1.00 93.69 111 SER A O 1
ATOM 891 N N . GLY A 1 112 ? 13.857 -3.182 -15.777 1.00 92.94 112 GLY A N 1
ATOM 892 C CA . GLY A 1 112 ? 14.590 -2.680 -16.943 1.00 92.94 112 GLY A CA 1
ATOM 893 C C . GLY A 1 112 ? 13.719 -1.880 -17.924 1.00 92.94 112 GLY A C 1
ATOM 894 O O . GLY A 1 112 ? 14.090 -1.735 -19.084 1.00 92.94 112 GLY A O 1
ATOM 895 N N . SER A 1 113 ? 12.555 -1.388 -17.494 1.00 93.94 113 SER A N 1
ATOM 896 C CA . SER A 1 113 ? 11.625 -0.555 -18.276 1.00 93.94 113 SER A CA 1
ATOM 897 C C . SER A 1 113 ? 11.101 0.594 -17.414 1.00 93.94 113 SER A C 1
ATOM 899 O O . SER A 1 113 ? 11.161 0.500 -16.199 1.00 93.94 113 SER A O 1
ATOM 901 N N . ILE A 1 114 ? 10.605 1.690 -17.996 1.00 95.31 114 ILE A N 1
ATOM 902 C CA . ILE A 1 114 ? 10.062 2.808 -17.199 1.00 95.31 114 ILE A CA 1
ATOM 903 C C . ILE A 1 114 ? 8.714 2.383 -16.611 1.00 95.31 114 ILE A C 1
ATOM 905 O O . ILE A 1 114 ? 7.762 2.166 -17.355 1.00 95.31 114 ILE A O 1
ATOM 909 N N . VAL A 1 115 ? 8.650 2.253 -15.288 1.00 96.25 115 VAL A N 1
ATOM 910 C CA . VAL A 1 115 ? 7.459 1.825 -14.548 1.00 96.25 115 VAL A CA 1
ATOM 911 C C . VAL A 1 115 ? 6.992 2.956 -13.648 1.00 96.25 115 VAL A C 1
ATOM 913 O O . VAL A 1 115 ? 7.769 3.464 -12.836 1.00 96.25 115 VAL A O 1
ATOM 916 N N . ASP A 1 116 ? 5.713 3.296 -13.760 1.00 97.81 116 ASP A N 1
ATOM 917 C CA . ASP A 1 116 ? 5.036 4.201 -12.839 1.00 97.81 116 ASP A CA 1
ATOM 918 C C . ASP A 1 116 ? 4.460 3.404 -11.660 1.00 97.81 116 ASP A C 1
ATOM 920 O O . ASP A 1 116 ? 3.907 2.319 -11.840 1.00 97.81 116 ASP A O 1
ATOM 924 N N . CYS A 1 117 ? 4.606 3.927 -10.443 1.00 97.12 117 CYS A N 1
ATOM 925 C CA . CYS A 1 117 ? 4.071 3.316 -9.224 1.00 97.12 117 CYS A CA 1
ATOM 926 C C . CYS A 1 117 ? 3.189 4.300 -8.458 1.00 97.12 117 CYS A C 1
ATOM 928 O O . CYS A 1 117 ? 3.269 5.520 -8.642 1.00 97.12 117 CYS A O 1
ATOM 930 N N . ARG A 1 118 ? 2.388 3.757 -7.542 1.00 96.94 118 ARG A N 1
ATOM 931 C CA . ARG A 1 118 ? 1.332 4.452 -6.811 1.00 96.94 118 ARG A CA 1
ATOM 932 C C . ARG A 1 118 ? 1.839 5.541 -5.880 1.00 96.94 118 ARG A C 1
ATOM 934 O O . ARG A 1 118 ? 2.609 5.258 -4.961 1.00 96.94 118 ARG A O 1
ATOM 941 N N . ILE A 1 119 ? 1.352 6.759 -6.057 1.00 96.88 119 ILE A N 1
ATOM 942 C CA . ILE A 1 119 ? 1.472 7.831 -5.067 1.00 96.88 119 ILE A CA 1
ATOM 943 C C . ILE A 1 119 ? 0.191 7.941 -4.244 1.00 96.88 119 ILE A C 1
ATOM 945 O O . ILE A 1 119 ? -0.899 7.559 -4.673 1.00 96.88 119 ILE A O 1
ATOM 949 N N . PHE A 1 120 ? 0.343 8.470 -3.044 1.00 96.56 120 PHE A N 1
ATOM 950 C CA . PHE A 1 120 ? -0.711 8.652 -2.069 1.00 96.56 120 PHE A CA 1
ATOM 951 C C . PHE A 1 120 ? -1.044 10.134 -1.976 1.00 96.56 120 PHE A C 1
ATOM 953 O O . PHE A 1 120 ? -0.161 10.950 -1.728 1.00 96.56 120 PHE A O 1
ATOM 960 N N . GLU A 1 121 ? -2.308 10.488 -2.182 1.00 94.12 121 GLU A N 1
ATOM 961 C CA . GLU A 1 121 ? -2.780 11.855 -1.978 1.00 94.12 121 GLU A CA 1
ATOM 962 C C . GLU A 1 121 ? -3.409 11.990 -0.595 1.00 94.12 121 GLU A C 1
ATOM 964 O O . GLU A 1 121 ? -4.310 11.231 -0.231 1.00 94.12 121 GLU A O 1
ATOM 969 N N . TYR A 1 122 ? -2.943 12.974 0.167 1.00 94.44 122 TYR A N 1
ATOM 970 C CA . TYR A 1 122 ? -3.458 13.279 1.493 1.00 94.44 122 TYR A CA 1
ATOM 971 C C . TYR A 1 122 ? -3.333 14.777 1.765 1.00 94.44 122 TYR A C 1
ATOM 973 O O . TYR A 1 122 ? -2.299 15.377 1.488 1.00 94.44 122 TYR A O 1
ATOM 981 N N . GLU A 1 123 ? -4.417 15.400 2.236 1.00 93.00 123 GLU A N 1
ATOM 982 C CA . GLU A 1 123 ? -4.483 16.842 2.542 1.00 93.00 123 GLU A CA 1
ATOM 983 C C . GLU A 1 123 ? -3.950 17.766 1.421 1.00 93.00 123 GLU A C 1
ATOM 985 O O . GLU A 1 123 ? -3.318 18.792 1.666 1.00 93.00 123 GLU A O 1
ATOM 990 N N . GLY A 1 124 ? -4.219 17.406 0.160 1.00 92.62 124 GLY A N 1
ATOM 991 C CA . GLY A 1 124 ? -3.806 18.184 -1.015 1.00 92.62 124 GLY A CA 1
ATOM 992 C C . GLY A 1 124 ? -2.327 18.047 -1.392 1.00 92.62 124 GLY A C 1
ATOM 993 O O . GLY A 1 124 ? -1.860 18.772 -2.268 1.00 92.62 124 GLY A O 1
ATOM 994 N N . GLN A 1 125 ? -1.597 17.134 -0.752 1.00 95.06 125 GLN A N 1
ATOM 995 C CA . GLN A 1 125 ? -0.204 16.811 -1.051 1.00 95.06 125 GLN A CA 1
ATOM 996 C C . GLN A 1 125 ? -0.079 15.379 -1.575 1.00 95.06 125 GLN A C 1
ATOM 998 O O . GLN A 1 125 ? -0.892 14.511 -1.250 1.00 95.06 125 GLN A O 1
ATOM 1003 N N . SER A 1 126 ? 0.952 15.137 -2.383 1.00 95.38 126 SER A N 1
ATOM 1004 C CA . SER A 1 126 ? 1.274 13.818 -2.928 1.00 95.38 126 SER A CA 1
ATOM 1005 C C . SER A 1 126 ? 2.509 13.240 -2.247 1.00 95.38 126 SER A C 1
ATOM 1007 O O . SER A 1 126 ? 3.523 13.922 -2.100 1.00 95.38 126 SER A O 1
ATOM 1009 N N . TYR A 1 127 ? 2.435 11.962 -1.896 1.00 97.50 127 TYR A N 1
ATOM 1010 C CA . TYR A 1 127 ? 3.474 11.237 -1.182 1.00 97.50 127 TYR A CA 1
ATOM 1011 C C . TYR A 1 127 ? 3.819 9.935 -1.904 1.00 97.50 127 TYR A C 1
ATOM 1013 O O . TYR A 1 127 ? 2.938 9.192 -2.329 1.00 97.50 127 TYR A O 1
ATOM 1021 N N . GLU A 1 128 ? 5.105 9.619 -2.024 1.00 97.44 128 GLU A N 1
ATOM 1022 C CA . GLU A 1 128 ? 5.547 8.327 -2.570 1.00 97.44 128 GLU A CA 1
ATOM 1023 C C . GLU A 1 128 ? 5.528 7.201 -1.526 1.00 97.44 128 GLU A C 1
ATOM 1025 O O . GLU A 1 128 ? 5.427 6.029 -1.892 1.00 97.44 128 GLU A O 1
ATOM 1030 N N . VAL A 1 129 ? 5.600 7.583 -0.247 1.00 98.06 129 VAL A N 1
ATOM 1031 C CA . VAL A 1 129 ? 5.386 6.761 0.949 1.00 98.06 129 VAL A CA 1
ATOM 1032 C C . VAL A 1 129 ? 4.333 7.487 1.789 1.00 98.06 129 VAL A C 1
ATOM 1034 O O . VAL A 1 129 ? 4.547 8.658 2.109 1.00 98.06 129 VAL A O 1
ATOM 1037 N N . PRO A 1 130 ? 3.192 6.861 2.115 1.00 97.62 130 PRO A N 1
ATOM 1038 C CA . PRO A 1 130 ? 2.096 7.547 2.788 1.00 97.62 130 PRO A CA 1
ATOM 1039 C C . PRO A 1 130 ? 2.505 7.952 4.211 1.00 97.62 130 PRO A C 1
ATOM 1041 O O . PRO A 1 130 ? 3.223 7.199 4.871 1.00 97.62 130 PRO A O 1
ATOM 1044 N N . PRO A 1 131 ? 2.046 9.106 4.720 1.00 98.00 131 PRO A N 1
ATOM 1045 C CA . PRO A 1 131 ? 2.296 9.485 6.104 1.00 98.00 131 PRO A CA 1
ATOM 1046 C C . PRO A 1 131 ? 1.471 8.619 7.080 1.00 98.00 131 PRO A C 1
ATOM 1048 O O . PRO A 1 131 ? 0.430 8.061 6.715 1.00 98.00 131 PRO A O 1
ATOM 1051 N N . GLN A 1 132 ? 1.922 8.498 8.335 1.00 98.25 132 GLN A N 1
ATOM 1052 C CA . GLN A 1 132 ? 1.289 7.623 9.339 1.00 98.25 132 GLN A CA 1
ATOM 1053 C C . GLN A 1 132 ? -0.175 7.988 9.591 1.00 98.25 132 GLN A C 1
ATOM 1055 O O . GLN A 1 132 ? -1.030 7.109 9.699 1.00 98.25 132 GLN A O 1
ATOM 1060 N N . GLU A 1 133 ? -0.460 9.284 9.681 1.00 97.50 133 GLU A N 1
ATOM 1061 C CA . GLU A 1 133 ? -1.786 9.837 9.921 1.00 97.50 133 GLU A CA 1
ATOM 1062 C C . GLU A 1 133 ? -2.776 9.440 8.825 1.00 97.50 133 GLU A C 1
ATOM 1064 O O . GLU A 1 133 ? -3.889 9.030 9.148 1.00 97.50 133 GLU A O 1
ATOM 1069 N N . MET A 1 134 ? -2.350 9.443 7.557 1.00 97.00 134 MET A N 1
ATOM 1070 C CA . MET A 1 134 ? -3.178 9.008 6.434 1.00 97.00 134 MET A CA 1
ATOM 1071 C C . MET A 1 134 ? -3.574 7.539 6.587 1.00 97.00 134 MET A C 1
ATOM 1073 O O . MET A 1 134 ? -4.750 7.198 6.455 1.00 97.00 134 MET A O 1
ATOM 1077 N N . LEU A 1 135 ? -2.603 6.660 6.866 1.00 97.88 135 LEU A N 1
ATOM 1078 C CA . LEU A 1 135 ? -2.871 5.229 7.019 1.00 97.88 135 LEU A CA 1
ATOM 1079 C C . LEU A 1 135 ? -3.764 4.957 8.228 1.00 97.88 135 LEU A C 1
ATOM 1081 O O . LEU A 1 135 ? -4.742 4.219 8.115 1.00 97.88 135 LEU A O 1
ATOM 1085 N N . ALA A 1 136 ? -3.457 5.572 9.370 1.00 97.69 136 ALA A N 1
ATOM 1086 C CA . ALA A 1 136 ? -4.234 5.398 10.588 1.00 97.69 136 ALA A CA 1
ATOM 1087 C C . ALA A 1 136 ? -5.683 5.860 10.393 1.00 97.69 136 ALA A C 1
ATOM 1089 O O . ALA A 1 136 ? -6.617 5.129 10.727 1.00 97.69 136 ALA A O 1
ATOM 1090 N N . GLU A 1 137 ? -5.878 7.043 9.807 1.00 96.00 137 GLU A N 1
ATOM 1091 C CA . GLU A 1 137 ? -7.202 7.590 9.536 1.00 96.00 137 GLU A CA 1
ATOM 1092 C C . GLU A 1 137 ? -7.987 6.693 8.570 1.00 96.00 137 GLU A C 1
ATOM 1094 O O . GLU A 1 137 ? -9.139 6.351 8.846 1.00 96.00 137 GLU A O 1
ATOM 1099 N N . ALA A 1 138 ? -7.371 6.262 7.466 1.00 95.38 138 ALA A N 1
ATOM 1100 C CA . ALA A 1 138 ? -8.039 5.438 6.466 1.00 95.38 138 ALA A CA 1
ATOM 1101 C C . ALA A 1 138 ? -8.412 4.046 7.005 1.00 95.38 138 ALA A C 1
ATOM 1103 O O . ALA A 1 138 ? -9.527 3.578 6.765 1.00 95.38 138 ALA A O 1
ATOM 1104 N N . ILE A 1 139 ? -7.533 3.410 7.789 1.00 96.38 139 ILE A N 1
ATOM 1105 C CA . ILE A 1 139 ? -7.818 2.118 8.431 1.00 96.38 139 ILE A CA 1
ATOM 1106 C C . ILE A 1 139 ? -8.970 2.263 9.428 1.00 96.38 139 ILE A C 1
ATOM 1108 O O . ILE A 1 139 ? -9.926 1.489 9.383 1.00 96.38 139 ILE A O 1
ATOM 1112 N N . LEU A 1 140 ? -8.936 3.280 10.293 1.00 95.62 140 LEU A N 1
ATOM 1113 C CA . LEU A 1 140 ? -10.005 3.519 11.265 1.00 95.62 140 LEU A CA 1
ATOM 1114 C C . LEU A 1 140 ? -11.341 3.831 10.580 1.00 95.62 140 LEU A C 1
ATOM 1116 O O . LEU A 1 140 ? -12.369 3.284 10.979 1.00 95.62 140 LEU A O 1
ATOM 1120 N N . LYS A 1 141 ? -11.343 4.644 9.517 1.00 93.62 141 LYS A N 1
ATOM 1121 C CA . LYS A 1 141 ? -12.538 4.897 8.696 1.00 93.62 141 LYS A CA 1
ATOM 1122 C C . LYS A 1 141 ? -13.069 3.613 8.061 1.00 93.62 141 LYS A C 1
ATOM 1124 O O . LYS A 1 141 ? -14.276 3.403 8.063 1.00 93.62 141 LYS A O 1
ATOM 1129 N N . ALA A 1 142 ? -12.201 2.736 7.561 1.00 92.50 142 ALA A N 1
ATOM 1130 C CA . ALA A 1 142 ? -12.622 1.473 6.960 1.00 92.50 142 ALA A CA 1
ATOM 1131 C C . ALA A 1 142 ? -13.200 0.477 7.986 1.00 92.50 142 ALA A C 1
ATOM 1133 O O . ALA A 1 142 ? -14.104 -0.291 7.652 1.00 92.50 142 ALA A O 1
ATOM 1134 N N . VAL A 1 143 ? -12.704 0.494 9.229 1.00 93.12 143 VAL A N 1
ATOM 1135 C CA . VAL A 1 143 ? -13.180 -0.384 10.312 1.00 93.12 143 VAL A CA 1
ATOM 1136 C C . VAL A 1 143 ? -14.460 0.140 10.969 1.00 93.12 143 VAL A C 1
ATOM 1138 O O . VAL A 1 143 ? -15.381 -0.637 11.220 1.00 93.12 143 VAL A O 1
ATOM 1141 N N . PHE A 1 144 ? -14.523 1.439 11.273 1.00 91.62 144 PHE A N 1
ATOM 1142 C CA . PHE A 1 144 ? -15.584 2.041 12.092 1.00 91.62 144 PHE A CA 1
ATOM 1143 C C . PHE A 1 144 ? -16.572 2.911 11.312 1.00 91.62 144 PHE A C 1
ATOM 1145 O O . PHE A 1 144 ? -17.651 3.212 11.826 1.00 91.62 144 PHE A O 1
ATOM 1152 N N . GLY A 1 145 ? -16.215 3.351 10.107 1.00 85.12 145 GLY A N 1
ATOM 1153 C CA . GLY A 1 145 ? -17.065 4.199 9.281 1.00 85.12 145 GLY A CA 1
ATOM 1154 C C . GLY A 1 145 ? -18.325 3.477 8.815 1.00 85.12 145 GLY A C 1
ATOM 1155 O O . GLY A 1 145 ? -18.361 2.252 8.668 1.00 85.12 145 GLY A O 1
ATOM 1156 N N . SER A 1 146 ? -19.381 4.251 8.557 1.00 68.38 146 SER A N 1
ATOM 1157 C CA . SER A 1 146 ? -20.565 3.743 7.873 1.00 68.38 146 SER A CA 1
ATOM 1158 C C . SER A 1 146 ? -20.149 3.232 6.502 1.00 68.38 146 SER A C 1
ATOM 1160 O O . SER A 1 146 ? -19.581 3.971 5.700 1.00 68.38 146 SER A O 1
ATOM 1162 N N . GLN A 1 147 ? -20.420 1.958 6.236 1.00 60.19 147 GLN A N 1
ATOM 1163 C CA . GLN A 1 147 ? -20.200 1.422 4.909 1.00 60.19 147 GLN A CA 1
ATOM 1164 C C . GLN A 1 147 ? -21.227 2.040 3.971 1.00 60.19 147 GLN A C 1
ATOM 1166 O O . GLN A 1 147 ? -22.380 1.610 3.949 1.00 60.19 147 GLN A O 1
ATOM 1171 N N . ASP A 1 148 ? -20.804 3.021 3.181 1.00 56.56 148 ASP A N 1
ATOM 1172 C CA . ASP A 1 148 ? -21.521 3.317 1.954 1.00 56.56 148 ASP A CA 1
ATOM 1173 C C . ASP A 1 148 ? -21.504 2.026 1.134 1.00 56.56 148 ASP A C 1
ATOM 1175 O O . ASP A 1 148 ? -20.446 1.440 0.864 1.00 56.56 148 ASP A O 1
ATOM 1179 N N . ALA A 1 149 ? -22.697 1.508 0.841 1.00 50.69 149 ALA A N 1
ATOM 1180 C CA . ALA A 1 149 ? -22.833 0.370 -0.046 1.00 50.69 149 ALA A CA 1
ATOM 1181 C C . ALA A 1 149 ? -22.133 0.739 -1.363 1.00 50.69 149 ALA A C 1
ATOM 1183 O O . ALA A 1 149 ? -22.358 1.848 -1.854 1.00 50.69 149 ALA A O 1
ATOM 1184 N N . PRO A 1 150 ? -21.283 -0.133 -1.935 1.00 53.62 150 PRO A N 1
ATOM 1185 C CA . PRO A 1 150 ? -20.657 0.153 -3.216 1.00 53.62 150 PRO A CA 1
ATOM 1186 C C . PRO A 1 150 ? -21.753 0.447 -4.249 1.00 53.62 150 PRO A C 1
ATOM 1188 O O . PRO A 1 150 ? -22.508 -0.435 -4.659 1.00 53.62 150 PRO A O 1
ATOM 1191 N N . CYS A 1 151 ? -21.880 1.720 -4.622 1.00 40.97 151 CYS A N 1
ATOM 1192 C CA . CYS A 1 151 ? -22.816 2.161 -5.640 1.00 40.97 151 CYS A CA 1
ATOM 1193 C C . CYS A 1 151 ? -22.283 1.732 -7.011 1.00 40.97 151 CYS A C 1
ATOM 1195 O O . CYS A 1 151 ? -21.321 2.303 -7.517 1.00 40.97 151 CYS A O 1
ATOM 1197 N N . CYS A 1 152 ? -22.997 0.776 -7.610 1.00 42.69 152 CYS A N 1
ATOM 1198 C CA . CYS A 1 152 ? -23.010 0.417 -9.031 1.00 42.69 152 CYS A CA 1
ATOM 1199 C C . CYS A 1 152 ? -21.831 -0.421 -9.577 1.00 42.69 152 CYS A C 1
ATOM 1201 O O . CYS A 1 152 ? -20.666 -0.130 -9.351 1.00 42.69 152 CYS A O 1
ATOM 1203 N N . ALA A 1 153 ? -22.225 -1.447 -10.350 1.00 51.09 153 ALA A N 1
ATOM 1204 C CA . ALA A 1 153 ? -21.489 -2.312 -11.283 1.00 51.09 153 ALA A CA 1
ATOM 1205 C C . ALA A 1 153 ? -19.966 -2.446 -11.097 1.00 51.09 153 ALA A C 1
ATOM 1207 O O . ALA A 1 153 ? -19.203 -1.538 -11.423 1.00 51.09 153 ALA A O 1
ATOM 1208 N N . GLU A 1 154 ? -19.522 -3.648 -10.713 1.00 59.69 154 GLU A N 1
ATOM 1209 C CA . GLU A 1 154 ? -18.118 -4.043 -10.838 1.00 59.69 154 GLU A CA 1
ATOM 1210 C C . GLU A 1 154 ? -17.641 -3.807 -12.277 1.00 59.69 154 GLU A C 1
ATOM 1212 O O . GLU A 1 154 ? -18.088 -4.471 -13.216 1.00 59.69 154 GLU A O 1
ATOM 1217 N N . LYS A 1 155 ? -16.743 -2.835 -12.465 1.00 69.06 155 LYS A N 1
ATOM 1218 C CA . LYS A 1 155 ? -16.074 -2.647 -13.750 1.00 69.06 155 LYS A CA 1
ATOM 1219 C C . LYS A 1 155 ? -15.259 -3.901 -14.050 1.00 69.06 155 LYS A C 1
ATOM 1221 O O . LYS A 1 155 ? -14.604 -4.453 -13.165 1.00 69.06 155 LYS A O 1
ATOM 1226 N N . ALA A 1 156 ? -15.291 -4.340 -15.304 1.00 83.31 156 ALA A N 1
ATOM 1227 C CA . ALA A 1 156 ? -14.402 -5.396 -15.758 1.00 83.31 156 ALA A CA 1
ATOM 1228 C C . ALA A 1 156 ? -12.950 -4.946 -15.536 1.00 83.31 156 ALA A C 1
ATOM 1230 O O . ALA A 1 156 ? -12.549 -3.886 -16.014 1.00 83.31 156 ALA A O 1
ATOM 1231 N N . TYR A 1 157 ? -12.188 -5.734 -14.781 1.00 89.31 157 TYR A N 1
ATOM 1232 C CA . TYR A 1 157 ? -10.774 -5.472 -14.543 1.00 89.31 157 TYR A CA 1
ATOM 1233 C C . TYR A 1 157 ? -9.955 -5.841 -15.785 1.00 89.31 157 TYR A C 1
ATOM 1235 O O . TYR A 1 157 ? -10.105 -6.932 -16.339 1.00 89.31 157 TYR A O 1
ATOM 1243 N N . SER A 1 158 ? -9.047 -4.952 -16.173 1.00 93.44 158 SER A N 1
ATOM 1244 C CA . SER A 1 158 ? -7.965 -5.214 -17.121 1.00 93.44 158 SER A CA 1
ATOM 1245 C C . SER A 1 158 ? -6.636 -4.901 -16.448 1.00 93.44 158 SER A C 1
ATOM 1247 O O . SER A 1 158 ? -6.568 -3.966 -15.652 1.00 93.44 158 SER A O 1
ATOM 1249 N N . LEU A 1 159 ? -5.586 -5.654 -16.784 1.00 95.69 159 LEU A N 1
ATOM 1250 C CA . LEU A 1 159 ? -4.244 -5.376 -16.276 1.00 95.69 159 LEU A CA 1
ATOM 1251 C C . LEU A 1 159 ? -3.840 -3.947 -16.694 1.00 95.69 159 LEU A C 1
ATOM 1253 O O . LEU A 1 159 ? -3.862 -3.667 -17.892 1.00 95.69 159 LEU A O 1
ATOM 1257 N N . PRO A 1 160 ? -3.531 -3.034 -15.761 1.00 96.25 160 PRO A N 1
ATOM 1258 C CA . PRO A 1 160 ? -3.183 -1.668 -16.120 1.00 96.25 160 PRO A CA 1
ATOM 1259 C C . PRO A 1 160 ? -1.755 -1.568 -16.669 1.00 96.25 160 PRO A C 1
ATOM 1261 O O . PRO A 1 160 ? -0.928 -2.476 -16.524 1.00 96.25 160 PRO A O 1
ATOM 1264 N N . LYS A 1 161 ? -1.478 -0.450 -17.350 1.00 96.94 161 LYS A N 1
ATOM 1265 C CA . LYS A 1 161 ? -0.288 -0.321 -18.197 1.00 96.94 161 LYS A CA 1
ATOM 1266 C C . LYS A 1 161 ? 1.026 -0.381 -17.417 1.00 96.94 161 LYS A C 1
ATOM 1268 O O . LYS A 1 161 ? 1.979 -1.000 -17.882 1.00 96.94 161 LYS A O 1
ATOM 1273 N N . ASN A 1 162 ? 1.067 0.225 -16.237 1.00 97.12 162 ASN A N 1
ATOM 1274 C CA . ASN A 1 162 ? 2.187 0.143 -15.300 1.00 97.12 162 ASN A CA 1
ATOM 1275 C C . ASN A 1 162 ? 2.623 -1.316 -15.038 1.00 97.12 162 ASN A C 1
ATOM 1277 O O . ASN A 1 162 ? 3.807 -1.642 -15.124 1.00 97.12 162 ASN A O 1
ATOM 1281 N N . LEU A 1 163 ? 1.662 -2.210 -14.787 1.00 97.75 163 LEU A N 1
ATOM 1282 C CA . LEU A 1 163 ? 1.901 -3.613 -14.476 1.00 97.75 163 LEU A CA 1
ATOM 1283 C C . LEU A 1 163 ? 2.282 -4.411 -15.720 1.00 97.75 163 LEU A C 1
ATOM 1285 O O . LEU A 1 163 ? 3.191 -5.232 -15.635 1.00 97.75 163 LEU A O 1
ATOM 1289 N N . GLU A 1 164 ? 1.644 -4.159 -16.870 1.00 97.12 164 GLU A N 1
ATOM 1290 C CA . GLU A 1 164 ? 2.088 -4.731 -18.152 1.00 97.12 164 GLU A CA 1
ATOM 1291 C C . GLU A 1 164 ? 3.581 -4.464 -18.373 1.00 97.12 164 GLU A C 1
ATOM 1293 O O . GLU A 1 164 ? 4.358 -5.401 -18.548 1.00 97.12 164 GLU A O 1
ATOM 1298 N N . VAL A 1 165 ? 3.991 -3.193 -18.275 1.00 96.94 165 VAL A N 1
ATOM 1299 C CA . VAL A 1 165 ? 5.382 -2.776 -18.489 1.00 96.94 165 VAL A CA 1
ATOM 1300 C C . VAL A 1 165 ? 6.317 -3.405 -17.458 1.00 96.94 165 VAL A C 1
ATOM 1302 O O . VAL A 1 165 ? 7.388 -3.897 -17.818 1.00 96.94 165 VAL A O 1
ATOM 1305 N N . PHE A 1 166 ? 5.916 -3.441 -16.184 1.00 97.25 166 PHE A N 1
ATOM 1306 C CA . PHE A 1 166 ? 6.723 -4.050 -15.131 1.00 97.25 166 PHE A CA 1
ATOM 1307 C C . PHE A 1 166 ? 6.981 -5.541 -15.389 1.00 97.25 166 PHE A C 1
ATOM 1309 O O . PHE A 1 166 ? 8.131 -5.986 -15.336 1.00 97.25 166 PHE A O 1
ATOM 1316 N N . TYR A 1 167 ? 5.932 -6.321 -15.672 1.00 97.19 167 TYR A N 1
ATOM 1317 C CA . TYR A 1 167 ? 6.061 -7.769 -15.846 1.00 97.19 167 TYR A CA 1
ATOM 1318 C C . TYR A 1 167 ? 6.766 -8.142 -17.153 1.00 97.19 167 TYR A C 1
ATOM 1320 O O . TYR A 1 167 ? 7.617 -9.034 -17.141 1.00 97.19 167 TYR A O 1
ATOM 1328 N N . GLU A 1 168 ? 6.467 -7.452 -18.258 1.00 96.06 168 GLU A N 1
ATOM 1329 C CA . GLU A 1 168 ? 7.163 -7.647 -19.537 1.00 96.06 168 GLU A CA 1
ATOM 1330 C C . GLU A 1 168 ? 8.655 -7.333 -19.400 1.00 96.06 168 GLU A C 1
ATOM 1332 O O . GLU A 1 168 ? 9.500 -8.146 -19.783 1.00 96.06 168 GLU A O 1
ATOM 1337 N N . GLY A 1 169 ? 8.992 -6.198 -18.779 1.00 93.50 169 GLY A N 1
ATOM 1338 C CA . GLY A 1 169 ? 10.377 -5.820 -18.514 1.00 93.50 169 GLY A CA 1
ATOM 1339 C C . GLY A 1 169 ? 11.098 -6.868 -17.665 1.00 93.50 169 GLY A C 1
ATOM 1340 O O . GLY A 1 169 ? 12.149 -7.378 -18.060 1.00 93.50 169 GLY A O 1
ATOM 1341 N N . LYS A 1 170 ? 10.501 -7.261 -16.532 1.00 92.75 170 LYS A N 1
ATOM 1342 C CA . LYS A 1 170 ? 11.083 -8.259 -15.620 1.00 92.75 170 LYS A CA 1
ATOM 1343 C C . LYS A 1 170 ? 11.340 -9.599 -16.325 1.00 92.75 170 LYS A C 1
ATOM 1345 O O . LYS A 1 170 ? 12.385 -10.207 -16.096 1.00 92.75 170 LYS A O 1
ATOM 1350 N N . SER A 1 171 ? 10.427 -10.038 -17.196 1.00 91.94 171 SER A N 1
ATOM 1351 C CA . SER A 1 171 ? 10.586 -11.261 -17.997 1.00 91.94 171 SER A CA 1
ATOM 1352 C C . SER A 1 171 ? 11.706 -11.146 -19.036 1.00 91.94 171 SER A C 1
ATOM 1354 O O . SER A 1 171 ? 12.458 -12.095 -19.248 1.00 91.94 171 SER A O 1
ATOM 1356 N N . ASN A 1 172 ? 11.838 -9.993 -19.693 1.00 89.12 172 ASN A N 1
ATOM 1357 C CA . ASN A 1 172 ? 12.874 -9.782 -20.702 1.00 89.12 172 ASN A CA 1
ATOM 1358 C C . ASN A 1 172 ? 14.265 -9.687 -20.067 1.00 89.12 172 ASN A C 1
ATOM 1360 O O . ASN A 1 172 ? 15.221 -10.270 -20.577 1.00 89.12 172 ASN A O 1
ATOM 1364 N N . LYS A 1 173 ? 14.378 -9.013 -18.921 1.00 84.25 173 LYS A N 1
ATOM 1365 C CA . LYS A 1 173 ? 15.643 -8.864 -18.198 1.00 84.25 173 LYS A CA 1
ATOM 1366 C C . LYS A 1 173 ? 16.202 -10.211 -17.733 1.00 84.25 173 LYS A C 1
ATOM 1368 O O . LYS A 1 173 ? 17.369 -10.491 -17.980 1.00 84.25 173 LYS A O 1
ATOM 1373 N N . SER A 1 174 ? 15.362 -11.075 -17.159 1.00 72.75 174 SER A N 1
ATOM 1374 C CA . SER A 1 174 ? 15.786 -12.413 -16.723 1.00 72.75 174 SER A CA 1
ATOM 1375 C C . SER A 1 174 ? 16.184 -13.330 -17.886 1.00 72.75 174 SER A C 1
ATOM 1377 O O . SER A 1 174 ? 17.033 -14.201 -17.714 1.00 72.75 174 SER A O 1
ATOM 1379 N N . SER A 1 175 ? 15.623 -13.119 -19.083 1.00 60.66 175 SER A N 1
ATOM 1380 C CA . SER A 1 175 ? 15.988 -13.882 -20.284 1.00 60.66 175 SER A CA 1
ATOM 1381 C C . SER A 1 175 ? 17.357 -13.504 -20.874 1.00 60.66 175 SER A C 1
ATOM 1383 O O . SER A 1 175 ? 17.985 -14.327 -21.541 1.00 60.66 175 SER A O 1
ATOM 1385 N N . CYS A 1 176 ? 17.853 -12.292 -20.603 1.00 56.72 176 CYS A N 1
ATOM 1386 C CA . CYS A 1 176 ? 19.122 -11.786 -21.138 1.00 56.72 176 CYS A CA 1
ATOM 1387 C C . CYS A 1 176 ? 20.355 -12.169 -20.299 1.00 56.72 176 CYS A C 1
ATOM 1389 O O . CYS A 1 176 ? 21.472 -12.122 -20.814 1.00 56.72 176 CYS A O 1
ATOM 1391 N N . ASP A 1 177 ? 20.180 -12.612 -19.051 1.00 51.97 177 ASP A N 1
ATOM 1392 C CA . ASP A 1 177 ? 21.286 -12.934 -18.133 1.00 51.97 177 ASP A CA 1
ATOM 1393 C C . ASP A 1 177 ? 21.979 -14.288 -18.422 1.00 51.97 177 ASP A C 1
ATOM 1395 O O . ASP A 1 177 ? 22.872 -14.705 -17.688 1.00 51.97 177 ASP A O 1
ATOM 1399 N N . CYS A 1 178 ? 21.620 -14.989 -19.507 1.00 48.28 178 CYS A N 1
ATOM 1400 C CA . CYS A 1 178 ? 22.211 -16.284 -19.888 1.00 48.28 178 CYS A CA 1
ATOM 1401 C C . CYS A 1 178 ? 22.858 -16.315 -21.288 1.00 48.28 178 CYS A C 1
ATOM 1403 O O . CYS A 1 178 ? 23.169 -17.395 -21.788 1.00 48.28 178 CYS A O 1
ATOM 1405 N N . ALA A 1 179 ? 23.103 -15.162 -21.923 1.00 47.91 179 ALA A N 1
ATOM 1406 C CA . ALA A 1 179 ? 23.687 -15.096 -23.272 1.00 47.91 179 ALA A CA 1
ATOM 1407 C C . ALA A 1 179 ? 25.045 -14.368 -23.365 1.00 47.91 179 ALA A C 1
ATOM 1409 O O . ALA A 1 179 ? 25.466 -14.003 -24.460 1.00 47.91 179 ALA A O 1
ATOM 1410 N N . SER A 1 180 ? 25.766 -14.180 -22.256 1.00 50.00 180 SER A N 1
ATOM 1411 C CA . SER A 1 180 ? 27.122 -13.598 -22.249 1.00 50.00 180 SER A CA 1
ATOM 1412 C C . SER A 1 180 ? 28.206 -14.608 -21.853 1.00 50.00 180 SER A C 1
ATOM 1414 O O . SER A 1 180 ? 29.129 -14.316 -21.103 1.00 50.00 180 SER A O 1
ATOM 1416 N N . SER A 1 181 ? 28.135 -15.803 -22.440 1.00 51.56 181 SER A N 1
ATOM 1417 C CA . SER A 1 181 ? 29.333 -16.567 -22.802 1.00 51.56 181 SER A CA 1
ATOM 1418 C C . SER A 1 181 ? 29.722 -16.157 -24.227 1.00 51.56 181 SER A C 1
ATOM 1420 O O . SER A 1 181 ? 29.447 -16.877 -25.188 1.00 51.56 181 SER A O 1
ATOM 1422 N N . CYS A 1 182 ? 30.330 -14.979 -24.364 1.00 48.38 182 CYS A N 1
ATOM 1423 C CA . CYS A 1 182 ? 31.061 -14.602 -25.570 1.00 48.38 182 CYS A CA 1
ATOM 1424 C C . CYS A 1 182 ? 32.556 -14.665 -25.246 1.00 48.38 182 CYS A C 1
ATOM 1426 O O . CYS A 1 182 ? 33.002 -14.035 -24.291 1.00 48.38 182 CYS A O 1
ATOM 1428 N N . CYS A 1 183 ? 33.225 -15.504 -26.037 1.00 44.66 183 CYS A N 1
ATOM 1429 C CA . CYS A 1 183 ? 34.633 -15.895 -26.096 1.00 44.66 183 CYS A CA 1
ATOM 1430 C C . CYS A 1 183 ? 35.683 -14.890 -25.610 1.00 44.66 183 CYS A C 1
ATOM 1432 O O . CYS A 1 183 ? 35.576 -13.695 -25.964 1.00 44.66 183 CYS A O 1
#

pLDDT: mean 87.26, std 16.88, range [40.97, 98.75]

Secondary structure (DSSP, 8-state):
------------PPP---PPPEEEEEEEEES-SSS-HHHHHHHHHHHHHHHHHHHHHHHTTEEEEEEEEE--SHHHHHHTT--SSSEEEETTEESSSS-EEEE-HHHHHHHTS--EEEEEEETTEEESS--HHHHHHHHHHHHHS------S--PPP---HHHHHHHHHHHHHHHHTT-----

Sequence (183 aa):
MPLDLSPLIKYHPVTDEVREPRPVLVEYLYLDLQVCDRCIGTEEVLDEVLSKLDPVLQLAGYALDYRKIKMETVDLARQYRFESSPTIRVNGRDICFNVQENPCNCCSAISGSIVDCRIFEYEGQSYEVPPQEMLAEAILKAVFGSQDAPCCAEKAYSLPKNLEVFYEGKSNKSSCDCASSCC

Foldseek 3Di:
DDDDPDDDPPPDPDPDPPDQAAEKEKEKEAADCPFFPLQVLQVVLLVVLCVVCQVVSVVVRHHYDYYYHHPPDPVSCLVLLPAFPTFMDIPSHTLDPDWDWDWGPRLCVLLVHTAIGTWDDDPNDTHSHDHNCSSNVSSCCSVPNDDPDPPDDDDDRDHDPRRVSSNNSNVVVVVPPPPPPDD